Protein AF-A0A2E2WP21-F1 (afdb_monomer_lite)

Radius of gyration: 38.79 Å; chains: 1; bounding box: 106×76×78 Å

Structure (mmCIF, N/CA/C/O backbone):
data_AF-A0A2E2WP21-F1
#
_entry.id   AF-A0A2E2WP21-F1
#
loop_
_atom_site.group_PDB
_atom_site.id
_atom_site.type_symbol
_atom_site.label_atom_id
_atom_site.label_alt_id
_atom_site.label_comp_id
_atom_site.label_asym_id
_atom_site.label_entity_id
_atom_site.label_seq_id
_atom_site.pdbx_PDB_ins_code
_atom_site.Cartn_x
_atom_site.Cartn_y
_atom_site.Cartn_z
_atom_site.occupancy
_atom_site.B_iso_or_equiv
_atom_site.auth_seq_id
_atom_site.auth_comp_id
_atom_site.auth_asym_id
_atom_site.auth_atom_id
_atom_site.pdbx_PDB_model_num
ATOM 1 N N . MET A 1 1 ? -11.409 59.933 18.714 1.00 35.44 1 MET A N 1
ATOM 2 C CA . MET A 1 1 ? -10.191 60.239 17.938 1.00 35.44 1 MET A CA 1
ATOM 3 C C . MET A 1 1 ? -10.223 59.366 16.688 1.00 35.44 1 MET A C 1
ATOM 5 O O . MET A 1 1 ? -10.268 58.162 16.869 1.00 35.44 1 MET A O 1
ATOM 9 N N . LEU A 1 2 ? -10.315 59.994 15.501 1.00 34.09 2 LEU A N 1
ATOM 10 C CA . LEU A 1 2 ? -10.303 59.452 14.116 1.00 34.09 2 LEU A CA 1
ATOM 11 C C . LEU A 1 2 ? -11.251 58.265 13.808 1.00 34.09 2 LEU A C 1
ATOM 13 O O . LEU A 1 2 ? -11.059 57.166 14.299 1.00 34.09 2 LEU A O 1
ATOM 17 N N . MET A 1 3 ? -12.367 58.438 13.089 1.00 40.94 3 MET A N 1
ATOM 18 C CA . MET A 1 3 ? -12.496 58.655 11.632 1.00 40.94 3 MET A CA 1
ATOM 19 C C . MET A 1 3 ? -11.841 57.546 10.792 1.00 40.94 3 MET A C 1
ATOM 21 O O . MET A 1 3 ? -10.623 57.520 10.702 1.00 40.94 3 MET A O 1
ATOM 25 N N . LEU A 1 4 ? -12.648 56.714 10.115 1.00 34.84 4 LEU A N 1
ATOM 26 C CA . LEU A 1 4 ? -12.527 56.484 8.666 1.00 34.84 4 LEU A CA 1
ATOM 27 C C . LEU A 1 4 ? -13.712 55.676 8.111 1.00 34.84 4 LEU A C 1
ATOM 29 O O . LEU A 1 4 ? -13.867 54.479 8.322 1.00 34.84 4 LEU A O 1
ATOM 33 N N . CYS A 1 5 ? -14.542 56.412 7.379 1.00 41.22 5 CYS A N 1
ATOM 34 C CA . CYS A 1 5 ? -15.434 55.940 6.335 1.00 41.22 5 CYS A CA 1
ATOM 35 C C . CYS A 1 5 ? -14.575 55.449 5.159 1.00 41.22 5 CYS A C 1
ATOM 37 O O . CYS A 1 5 ? -13.678 56.186 4.759 1.00 41.22 5 CYS A O 1
ATOM 39 N N . LEU A 1 6 ? -14.845 54.271 4.589 1.00 37.44 6 LEU A N 1
ATOM 40 C CA . LEU A 1 6 ? -14.401 53.931 3.233 1.00 37.44 6 LEU A CA 1
ATOM 41 C C . LEU A 1 6 ? -15.388 52.964 2.568 1.00 37.44 6 LEU A C 1
ATOM 43 O O . LEU A 1 6 ? -15.557 51.808 2.942 1.00 37.44 6 LEU A O 1
ATOM 47 N N . THR A 1 7 ? -16.043 53.529 1.565 1.00 41.25 7 THR A N 1
ATOM 48 C CA . THR A 1 7 ? -16.800 52.934 0.467 1.00 41.25 7 THR A CA 1
ATOM 49 C C . THR A 1 7 ? -16.069 51.791 -0.237 1.00 41.25 7 THR A C 1
ATOM 51 O O . THR A 1 7 ? -14.895 51.930 -0.571 1.00 41.25 7 THR A O 1
ATOM 54 N N . SER A 1 8 ? -16.800 50.739 -0.617 1.00 33.22 8 SER A N 1
ATOM 55 C CA . SER A 1 8 ? -16.453 49.942 -1.798 1.00 33.22 8 SER A CA 1
ATOM 56 C C . SER A 1 8 ? -17.708 49.506 -2.550 1.00 33.22 8 SER A C 1
ATOM 58 O O . SER A 1 8 ? -18.541 48.745 -2.062 1.00 33.22 8 SER A O 1
ATOM 60 N N . MET A 1 9 ? -17.834 50.077 -3.743 1.00 33.72 9 MET A N 1
ATOM 61 C CA . MET A 1 9 ? -18.781 49.737 -4.793 1.00 33.72 9 MET A CA 1
ATOM 62 C C . MET A 1 9 ? -18.359 48.416 -5.449 1.00 33.72 9 MET A C 1
ATOM 64 O O . MET A 1 9 ? -17.168 48.212 -5.665 1.00 33.72 9 MET A O 1
ATOM 68 N N . ASN A 1 10 ? -19.310 47.584 -5.883 1.00 36.00 10 ASN A N 1
ATOM 69 C CA . ASN A 1 10 ? -19.489 47.284 -7.313 1.00 36.00 10 ASN A CA 1
ATOM 70 C C . ASN A 1 10 ? -20.424 46.092 -7.563 1.00 36.00 10 ASN A C 1
ATOM 72 O O . ASN A 1 10 ? -20.132 44.958 -7.203 1.00 36.00 10 ASN A O 1
ATOM 76 N N . GLY A 1 11 ? -21.453 46.349 -8.376 1.00 30.98 11 GLY A N 1
ATOM 77 C CA . GLY A 1 11 ? -21.549 45.601 -9.629 1.00 30.98 11 GLY A CA 1
ATOM 78 C C . GLY A 1 11 ? -22.596 44.498 -9.738 1.00 30.98 11 GLY A C 1
ATOM 79 O O . GLY A 1 11 ? -22.258 43.424 -10.220 1.00 30.98 11 GLY A O 1
ATOM 80 N N . ILE A 1 12 ? -23.872 44.765 -9.445 1.00 37.97 12 ILE A N 1
ATOM 81 C CA . ILE A 1 12 ? -24.957 43.979 -10.062 1.00 37.97 12 ILE A CA 1
ATOM 82 C C . ILE A 1 12 ? -25.406 44.722 -11.320 1.00 37.97 12 ILE A C 1
ATOM 84 O O . ILE A 1 12 ? -26.153 45.698 -11.280 1.00 37.97 12 ILE A O 1
ATOM 88 N N . LYS A 1 13 ? -24.857 44.285 -12.454 1.00 36.19 13 LYS A N 1
ATOM 89 C CA . LYS A 1 13 ? -25.195 44.758 -13.796 1.00 36.19 13 LYS A CA 1
ATOM 90 C C . LYS A 1 13 ? -26.186 43.772 -14.414 1.00 36.19 13 LYS A C 1
ATOM 92 O O . LYS A 1 13 ? -25.918 42.577 -14.426 1.00 36.19 13 LYS A O 1
ATOM 97 N N . ARG A 1 14 ? -27.215 44.338 -15.055 1.00 36.34 14 ARG A N 1
ATOM 98 C CA . ARG A 1 14 ? -28.215 43.727 -15.955 1.00 36.34 14 ARG A CA 1
ATOM 99 C C . ARG A 1 14 ? -29.414 43.078 -15.262 1.00 36.34 14 ARG A C 1
ATOM 101 O O . ARG A 1 14 ? -29.315 41.983 -14.741 1.00 36.34 14 ARG A O 1
ATOM 108 N N . ILE A 1 15 ? -30.570 43.722 -15.406 1.00 41.31 15 ILE A N 1
ATOM 109 C CA . ILE A 1 15 ? -31.647 43.297 -16.315 1.00 41.31 15 ILE A CA 1
ATOM 110 C C . ILE A 1 15 ? -32.448 44.562 -16.645 1.00 41.31 15 ILE A C 1
ATOM 112 O O . ILE A 1 15 ? -32.940 45.253 -15.759 1.00 41.31 15 ILE A O 1
ATOM 116 N N . GLY A 1 16 ? -32.492 44.910 -17.930 1.00 37.44 16 GLY A N 1
ATOM 117 C CA . GLY A 1 16 ? -33.326 45.989 -18.437 1.00 37.44 16 GLY A CA 1
ATOM 118 C C . GLY A 1 16 ? -34.722 45.454 -18.706 1.00 37.44 16 GLY A C 1
ATOM 119 O O . GLY A 1 16 ? -34.881 44.611 -19.584 1.00 37.44 16 GLY A O 1
ATOM 120 N N . ILE A 1 17 ? -35.717 45.952 -17.976 1.00 42.03 17 ILE A N 1
ATOM 121 C CA . ILE A 1 17 ? -37.132 45.847 -18.332 1.00 42.03 17 ILE A CA 1
ATOM 122 C C . ILE A 1 17 ? -37.775 47.213 -18.062 1.00 42.03 17 ILE A C 1
ATOM 124 O O . ILE A 1 17 ? -37.406 47.929 -17.136 1.00 42.03 17 ILE A O 1
ATOM 128 N N . LYS A 1 18 ? -38.642 47.588 -18.999 1.00 36.22 18 LYS A N 1
ATOM 129 C CA . LYS A 1 18 ? -39.171 48.917 -19.302 1.00 36.22 18 LYS A CA 1
ATOM 130 C C . LYS A 1 18 ? -39.866 49.625 -18.130 1.00 36.22 18 LYS A C 1
ATOM 132 O O . LYS A 1 18 ? -40.547 49.004 -17.325 1.00 36.22 18 LYS A O 1
ATOM 137 N N . ALA A 1 19 ? -39.724 50.949 -18.140 1.00 35.81 19 ALA A N 1
ATOM 138 C CA . ALA A 1 19 ? -40.389 51.927 -17.289 1.00 35.81 19 ALA A CA 1
ATOM 139 C C . ALA A 1 19 ? -41.921 51.885 -17.393 1.00 35.81 19 ALA A C 1
ATOM 141 O O . ALA A 1 19 ? -42.428 51.915 -18.513 1.00 35.81 19 ALA A O 1
ATOM 142 N N . ILE A 1 20 ? -42.616 51.923 -16.248 1.00 36.91 20 ILE A N 1
ATOM 143 C CA . ILE A 1 20 ? -43.996 52.415 -16.086 1.00 36.91 20 ILE A CA 1
ATOM 144 C C . ILE A 1 20 ? -44.118 53.084 -14.695 1.00 36.91 20 ILE A C 1
ATOM 146 O O . ILE A 1 20 ? -43.782 52.466 -13.692 1.00 36.91 20 ILE A O 1
ATOM 150 N N . GLU A 1 21 ? -44.525 54.363 -14.725 1.00 39.53 21 GLU A N 1
ATOM 151 C CA . GLU A 1 21 ? -45.199 55.244 -13.7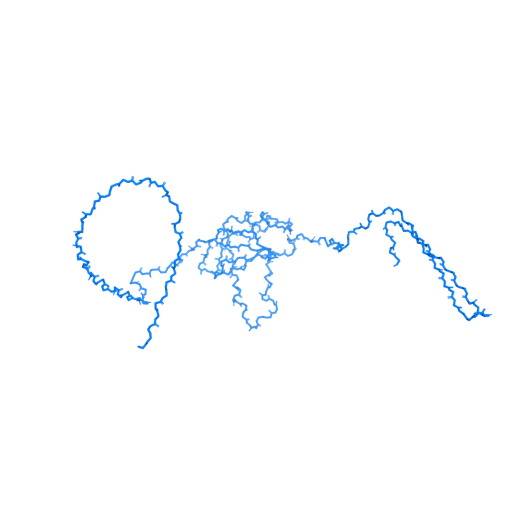35 1.00 39.53 21 GLU A CA 1
ATOM 152 C C . GLU A 1 21 ? -44.829 55.157 -12.236 1.00 39.53 21 GLU A C 1
ATOM 154 O O . GLU A 1 21 ? -45.006 54.148 -11.569 1.00 39.53 21 GLU A O 1
ATOM 159 N N . ILE A 1 22 ? -44.191 56.189 -11.665 1.00 39.91 22 ILE A N 1
ATOM 160 C CA . ILE A 1 22 ? -44.799 57.375 -11.009 1.00 39.91 22 ILE A CA 1
ATOM 161 C C . ILE A 1 22 ? -45.867 57.003 -9.968 1.00 39.91 22 ILE A C 1
ATOM 163 O O . ILE A 1 22 ? -47.039 56.830 -10.274 1.00 39.91 22 ILE A O 1
ATOM 167 N N . GLY A 1 23 ? -45.444 56.993 -8.704 1.00 34.47 23 GLY A N 1
ATOM 168 C CA . GLY A 1 23 ? -46.305 56.879 -7.532 1.00 34.47 23 GLY A CA 1
ATOM 169 C C . GLY A 1 23 ? -45.543 57.327 -6.292 1.00 34.47 23 GLY A C 1
ATOM 170 O O . GLY A 1 23 ? -45.045 56.514 -5.521 1.00 34.47 23 GLY A O 1
ATOM 171 N N . LEU A 1 24 ? -45.382 58.642 -6.156 1.00 36.72 24 LEU A N 1
ATOM 172 C CA . LEU A 1 24 ? -44.869 59.297 -4.960 1.00 36.72 24 LEU A CA 1
ATOM 173 C C . LEU A 1 24 ? -45.925 59.146 -3.854 1.00 36.72 24 LEU A C 1
ATOM 175 O O . LEU A 1 24 ? -47.028 59.646 -4.034 1.00 36.72 24 LEU A O 1
ATOM 179 N N . LEU A 1 25 ? -45.603 58.494 -2.735 1.00 36.28 25 LEU A N 1
ATOM 180 C CA . LEU A 1 25 ? -46.151 58.819 -1.412 1.00 36.28 25 LEU A CA 1
ATOM 181 C C . LEU A 1 25 ? -45.333 58.115 -0.326 1.00 36.28 25 LEU A C 1
ATOM 183 O O . LEU A 1 25 ? -45.377 56.909 -0.110 1.00 36.28 25 LEU A O 1
ATOM 187 N N . SER A 1 26 ? -44.546 58.952 0.331 1.00 38.19 26 SER A N 1
ATOM 188 C CA . SER A 1 26 ? -43.864 58.749 1.594 1.00 38.19 26 SER A CA 1
ATOM 189 C C . SER A 1 26 ? -44.821 58.312 2.705 1.00 38.19 26 SER A C 1
ATOM 191 O O . SER A 1 26 ? -45.740 59.053 3.052 1.00 38.19 26 SER A O 1
ATOM 193 N N . SER A 1 27 ? -44.530 57.186 3.352 1.00 40.56 27 SER A N 1
ATOM 194 C CA . SER A 1 27 ? -45.025 56.889 4.697 1.00 40.56 27 SER A CA 1
ATOM 195 C C . SER A 1 27 ? -43.864 56.428 5.573 1.00 40.56 27 SER A C 1
ATOM 197 O O . SER A 1 27 ? -43.256 55.386 5.327 1.00 40.56 27 SER A O 1
ATOM 199 N N . LEU A 1 28 ? -43.549 57.255 6.575 1.00 45.00 28 LEU A N 1
ATOM 200 C CA . LEU A 1 28 ? -42.643 56.972 7.684 1.00 45.00 28 LEU A CA 1
ATOM 201 C C . LEU A 1 28 ? -42.995 55.615 8.305 1.00 45.00 28 LEU A C 1
ATOM 203 O O . LEU A 1 28 ? -44.060 55.474 8.901 1.00 45.00 28 LEU A O 1
ATOM 207 N N . SER A 1 29 ? -42.082 54.650 8.230 1.00 41.03 29 SER A N 1
ATOM 208 C CA . SER A 1 29 ? -42.127 53.473 9.093 1.00 41.03 29 SER A CA 1
ATOM 209 C C . SER A 1 29 ? -41.047 53.648 10.150 1.00 41.03 29 SER A C 1
ATOM 211 O O . SER A 1 29 ? -39.854 53.590 9.852 1.00 41.03 29 SER A O 1
ATOM 213 N N . ALA A 1 30 ? -41.469 53.933 11.380 1.00 45.03 30 ALA A N 1
ATOM 214 C CA . ALA A 1 30 ? -40.596 53.932 12.540 1.00 45.03 30 ALA A CA 1
ATOM 215 C C . ALA A 1 30 ? -39.984 52.531 12.680 1.00 45.03 30 ALA A C 1
ATOM 217 O O . ALA A 1 30 ? -40.680 51.564 12.989 1.00 45.03 30 ALA A O 1
ATOM 218 N N . ALA A 1 31 ? -38.685 52.411 12.411 1.00 50.56 31 ALA A N 1
ATOM 219 C CA . ALA A 1 31 ? -37.934 51.211 12.725 1.00 50.56 31 ALA A CA 1
ATOM 220 C C . ALA A 1 31 ? -37.841 51.111 14.252 1.00 50.56 31 ALA A C 1
ATOM 222 O O . ALA A 1 31 ? -37.044 51.794 14.894 1.00 50.56 31 ALA A O 1
ATOM 223 N N . VAL A 1 32 ? -38.697 50.278 14.842 1.00 49.69 32 VAL A N 1
ATOM 224 C CA . VAL A 1 32 ? -38.497 49.771 16.197 1.00 49.69 32 VAL A CA 1
ATOM 225 C C . VAL A 1 32 ? -37.195 48.976 16.161 1.00 49.69 32 VAL A C 1
ATOM 227 O O . VAL A 1 32 ? -37.152 47.857 15.654 1.00 49.69 32 VAL A O 1
ATOM 230 N N . CYS A 1 33 ? -36.112 49.562 16.669 1.00 41.62 33 CYS A N 1
ATOM 231 C CA . CYS A 1 33 ? -34.897 48.827 16.991 1.00 41.62 33 CYS A CA 1
ATOM 232 C C . CYS A 1 33 ? -35.208 47.903 18.173 1.00 41.62 33 CYS A C 1
ATOM 234 O O . CYS A 1 33 ? -34.969 48.251 19.332 1.00 41.62 33 CYS A O 1
ATOM 236 N N . ALA A 1 34 ? -35.774 46.731 17.882 1.00 49.59 34 ALA A N 1
ATOM 237 C CA . ALA A 1 34 ? -35.785 45.622 18.816 1.00 49.59 34 ALA A CA 1
ATOM 238 C C . ALA A 1 34 ? -34.321 45.284 19.123 1.00 49.59 34 ALA A C 1
ATOM 240 O O . ALA A 1 34 ? -33.607 44.717 18.295 1.00 49.59 34 ALA A O 1
ATOM 241 N N . HIS A 1 35 ? -33.857 45.701 20.299 1.00 42.19 35 HIS A N 1
ATOM 242 C CA . HIS A 1 35 ? -32.578 45.272 20.839 1.00 42.19 35 HIS A CA 1
ATOM 243 C C . HIS A 1 35 ? -32.709 43.779 21.120 1.00 42.19 35 HIS A C 1
ATOM 245 O O . HIS A 1 35 ? -33.237 43.371 22.150 1.00 42.19 35 HIS A O 1
ATOM 251 N N . THR A 1 36 ? -32.279 42.963 20.161 1.00 53.94 36 THR A N 1
ATOM 252 C CA . THR A 1 36 ? -32.038 41.547 20.410 1.00 53.94 36 THR A CA 1
ATOM 253 C C . THR A 1 36 ? -30.836 41.497 21.335 1.00 53.94 36 THR A C 1
ATOM 255 O O . THR A 1 36 ? -29.701 41.707 20.908 1.00 53.94 36 THR A O 1
ATOM 258 N N . THR A 1 37 ? -31.098 41.311 22.625 1.00 64.88 37 THR A N 1
ATOM 259 C CA . THR A 1 37 ? -30.081 40.987 23.618 1.00 64.88 37 THR A CA 1
ATOM 260 C C . THR A 1 37 ? -29.300 39.791 23.074 1.00 64.88 37 THR A C 1
ATOM 262 O O . THR A 1 37 ? -29.931 38.785 22.735 1.00 64.88 37 THR A O 1
ATOM 265 N N . PRO A 1 38 ? -27.967 39.867 22.924 1.00 60.09 38 PRO A N 1
ATOM 266 C CA . PRO A 1 38 ? -27.200 38.712 22.494 1.00 60.09 38 PRO A CA 1
ATOM 267 C C . PRO A 1 38 ? -27.419 37.614 23.533 1.00 60.09 38 PRO A C 1
ATOM 269 O O . PRO A 1 38 ? -27.044 37.767 24.695 1.00 60.09 38 PRO A O 1
ATOM 272 N N . ALA A 1 39 ? -28.088 36.535 23.127 1.00 63.97 39 ALA A N 1
ATOM 273 C CA . ALA A 1 39 ? -28.192 35.337 23.936 1.00 63.97 39 ALA A CA 1
ATOM 274 C C . ALA A 1 39 ? -26.764 34.831 24.145 1.00 63.97 39 ALA A C 1
ATOM 276 O O . ALA A 1 39 ? -26.112 34.347 23.219 1.00 63.97 39 ALA A O 1
ATOM 277 N N . PHE A 1 40 ? -26.247 35.043 25.349 1.00 61.25 40 PHE A N 1
ATOM 278 C CA . PHE A 1 40 ? -24.938 34.561 25.739 1.00 61.25 40 PHE A CA 1
ATOM 279 C C . PHE A 1 40 ? -25.049 33.039 25.838 1.00 61.25 40 PHE A C 1
ATOM 281 O O . PHE A 1 40 ? -25.686 32.515 26.749 1.00 61.25 40 PHE A O 1
ATOM 288 N N . VAL A 1 41 ? -24.501 32.329 24.853 1.00 68.06 41 VAL A N 1
ATOM 289 C CA . VAL A 1 41 ? -24.396 30.871 24.901 1.00 68.06 41 VAL A CA 1
ATOM 290 C C . VAL A 1 41 ? -23.277 30.547 25.878 1.00 68.06 41 VAL A C 1
ATOM 292 O O . VAL A 1 41 ? -22.095 30.679 25.565 1.00 68.06 41 VAL A O 1
ATOM 295 N N . THR A 1 42 ? -23.646 30.158 27.092 1.00 66.88 42 THR A N 1
ATOM 296 C CA . THR A 1 42 ? -22.720 29.558 28.047 1.00 66.88 42 THR A CA 1
ATOM 297 C C . THR A 1 42 ? -22.349 28.172 27.536 1.00 66.88 42 THR A C 1
ATOM 299 O O . THR A 1 42 ? -23.144 27.236 27.583 1.00 66.88 42 THR A O 1
ATOM 302 N N . VAL A 1 43 ? -21.132 28.045 27.009 1.00 68.50 43 VAL A N 1
ATOM 303 C CA . VAL A 1 43 ? -20.545 26.752 26.648 1.00 68.50 43 VAL A CA 1
ATOM 304 C C . VAL A 1 43 ? -20.192 26.031 27.949 1.00 68.50 43 VAL A C 1
ATOM 306 O O . VAL A 1 43 ? -19.177 26.327 28.583 1.00 68.50 43 VAL A O 1
ATOM 309 N N . SER A 1 44 ? -21.069 25.124 28.381 1.00 70.69 44 SER A N 1
ATOM 310 C CA . SER A 1 44 ? -20.749 24.186 29.457 1.00 70.69 44 SER A CA 1
ATOM 311 C C . SER A 1 44 ? -19.720 23.177 28.952 1.00 70.69 44 SER A C 1
ATOM 313 O O . SER A 1 44 ? -19.849 22.662 27.843 1.00 70.69 44 SER A O 1
ATOM 315 N N . HIS A 1 45 ? -18.696 22.918 29.761 1.00 69.06 45 HIS A N 1
ATOM 316 C CA . HIS A 1 45 ? -17.662 21.917 29.477 1.00 69.06 45 HIS A CA 1
ATOM 317 C C . HIS A 1 45 ? -17.986 20.549 30.095 1.00 69.06 45 HIS A C 1
ATOM 319 O O . HIS A 1 45 ? -17.223 19.602 29.918 1.00 69.06 45 HIS A O 1
ATOM 325 N N . GLU A 1 46 ? -19.099 20.433 30.822 1.00 75.00 46 GLU A N 1
ATOM 326 C CA . GLU A 1 46 ? -19.542 19.171 31.408 1.00 75.00 46 GLU A CA 1
ATOM 327 C C . GLU A 1 46 ? -20.422 18.406 30.419 1.00 75.00 46 GLU A C 1
ATOM 329 O O . GLU A 1 46 ? -21.336 18.959 29.800 1.00 75.00 46 GLU A O 1
ATOM 334 N N . ALA A 1 47 ? -20.122 17.116 30.259 1.00 76.19 47 ALA A N 1
ATOM 335 C CA . ALA A 1 47 ? -20.963 16.214 29.492 1.00 76.19 47 ALA A CA 1
ATOM 336 C C . ALA A 1 47 ? -22.350 16.120 30.167 1.00 76.19 47 ALA A C 1
ATOM 338 O O . ALA A 1 47 ? -22.405 16.023 31.392 1.00 76.19 47 ALA A O 1
ATOM 339 N N . PRO A 1 48 ? -23.462 16.141 29.408 1.00 79.56 48 PRO A N 1
ATOM 340 C CA . PRO A 1 48 ? -24.799 16.009 29.980 1.00 79.56 48 PRO A CA 1
ATOM 341 C C . PRO A 1 48 ? -24.928 14.727 30.810 1.00 79.56 48 PRO A C 1
ATOM 343 O O . PRO A 1 48 ? -24.361 13.703 30.430 1.00 79.56 48 PRO A O 1
ATOM 346 N N . ASP A 1 49 ? -25.765 14.749 31.851 1.00 76.94 49 ASP A N 1
ATOM 347 C CA . ASP A 1 49 ? -25.974 13.642 32.808 1.00 76.94 49 ASP A CA 1
ATOM 348 C C . ASP A 1 49 ? -26.351 12.282 32.176 1.00 76.94 49 ASP A C 1
ATOM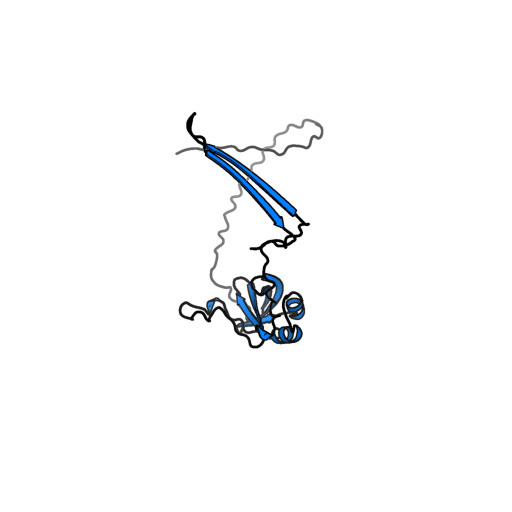 350 O O . ASP A 1 49 ? -26.326 11.254 32.845 1.00 76.94 49 ASP A O 1
ATOM 354 N N . ASN A 1 50 ? -26.669 12.249 30.876 1.00 77.62 50 ASN A N 1
ATOM 355 C CA . ASN A 1 50 ? -27.016 11.046 30.115 1.00 77.62 50 ASN A CA 1
ATOM 356 C C . ASN A 1 50 ? -26.125 10.805 28.879 1.00 77.62 50 ASN A C 1
ATOM 358 O O . ASN A 1 50 ? -26.504 10.042 27.988 1.00 77.62 50 ASN A O 1
ATOM 362 N N . PHE A 1 51 ? -24.963 11.453 28.777 1.00 78.19 51 PHE A N 1
ATOM 363 C CA . PHE A 1 51 ? -24.039 11.225 27.668 1.00 78.19 51 PHE A CA 1
ATOM 364 C C . PHE A 1 51 ? -23.304 9.891 27.848 1.00 78.19 51 PHE A C 1
ATOM 366 O O . PHE A 1 51 ? -22.379 9.764 28.649 1.00 78.19 51 PHE A O 1
ATOM 373 N N . GLN A 1 52 ? -23.723 8.880 27.092 1.00 73.06 52 GLN A N 1
ATOM 374 C CA . GLN A 1 52 ? -23.032 7.597 27.015 1.00 73.06 52 GLN A CA 1
ATOM 375 C C . GLN A 1 52 ? -21.998 7.665 25.896 1.00 73.06 52 GLN A C 1
ATOM 377 O O . GLN A 1 52 ? -22.340 7.883 24.734 1.00 73.06 52 GLN A O 1
ATOM 382 N N . LEU A 1 53 ? -20.728 7.471 26.246 1.00 68.06 53 LEU A N 1
ATOM 383 C CA . LEU A 1 53 ? -19.678 7.290 25.251 1.00 68.06 53 LEU A CA 1
ATOM 384 C C . LEU A 1 53 ? -19.980 6.021 24.439 1.00 68.06 53 LEU A C 1
ATOM 386 O O . LEU A 1 53 ? -20.273 4.984 25.046 1.00 68.06 53 LEU A O 1
ATOM 390 N N . PRO A 1 54 ? -19.899 6.067 23.097 1.00 65.06 54 PRO A N 1
ATOM 391 C CA . PRO A 1 54 ? -19.997 4.869 22.278 1.00 65.06 54 PRO A CA 1
ATOM 392 C C . PRO A 1 54 ? -18.885 3.898 22.692 1.00 65.06 54 PRO A C 1
ATOM 394 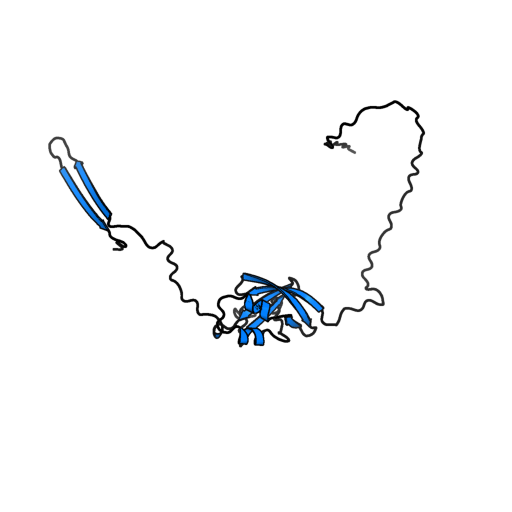O O . PRO A 1 54 ? -17.708 4.143 22.450 1.00 65.06 54 PRO A O 1
ATOM 397 N N . SER A 1 55 ? -19.248 2.817 23.379 1.00 66.62 55 SER A N 1
ATOM 398 C CA . SER A 1 55 ? -18.316 1.763 23.811 1.00 66.62 55 SER A CA 1
ATOM 399 C C . SER A 1 55 ? -18.334 0.547 22.879 1.00 66.62 55 SER A C 1
ATOM 401 O O . SER A 1 55 ? -17.652 -0.449 23.130 1.00 66.62 55 SER A O 1
ATOM 403 N N . GLY A 1 56 ? -19.139 0.616 21.816 1.00 78.75 56 GLY A N 1
ATOM 404 C CA . GLY A 1 56 ? -19.305 -0.437 20.827 1.00 78.75 56 GLY A CA 1
ATOM 405 C C . GLY A 1 56 ? -18.349 -0.308 19.639 1.00 78.75 56 GLY A C 1
ATOM 406 O O . GLY A 1 56 ? -17.679 0.712 19.488 1.00 78.75 56 GLY A O 1
ATOM 407 N N . PRO A 1 57 ? -18.296 -1.340 18.781 1.00 86.56 57 PRO A N 1
ATOM 408 C CA . PRO A 1 57 ? -17.586 -1.263 17.515 1.00 86.56 57 PRO A CA 1
ATOM 409 C C . PRO A 1 57 ? -18.125 -0.110 16.664 1.00 86.56 57 PRO A C 1
ATOM 411 O O . PRO A 1 57 ? -19.339 0.051 16.532 1.00 86.56 57 PRO A O 1
ATOM 414 N N . GLU A 1 58 ? -17.221 0.668 16.079 1.00 89.31 58 GLU A N 1
ATOM 415 C CA . GLU A 1 58 ? -17.561 1.811 15.234 1.00 89.31 58 GLU A CA 1
ATOM 416 C C . GLU A 1 58 ? -17.233 1.491 13.776 1.00 89.31 58 GLU A C 1
ATOM 418 O O . GLU A 1 58 ? -16.137 1.020 13.469 1.00 89.31 58 GLU A O 1
ATOM 423 N N . GLU A 1 59 ? -18.173 1.741 12.866 1.00 92.62 59 GLU A N 1
ATOM 424 C CA . GLU A 1 59 ? -17.920 1.625 11.432 1.00 92.62 59 GLU A CA 1
ATOM 425 C C . GLU A 1 59 ? -17.485 2.968 10.853 1.00 92.62 59 GLU A C 1
ATOM 427 O O . GLU A 1 59 ? -18.148 3.986 11.034 1.00 92.62 59 GLU A O 1
ATOM 432 N N . THR A 1 60 ? -16.374 2.965 10.121 1.00 93.88 60 THR A N 1
ATOM 433 C CA . THR A 1 60 ? -15.853 4.165 9.467 1.00 93.88 60 THR A CA 1
ATOM 434 C C . THR A 1 60 ? -15.161 3.828 8.152 1.00 93.88 60 THR A C 1
ATOM 436 O O . THR A 1 60 ? -14.857 2.670 7.862 1.00 93.88 60 THR A O 1
ATOM 439 N N . HIS A 1 61 ? -14.916 4.841 7.328 1.00 95.44 61 HIS A N 1
ATOM 440 C CA . HIS A 1 61 ? -14.115 4.705 6.118 1.00 95.44 61 HIS A CA 1
ATOM 441 C C . HIS A 1 61 ? -12.653 5.014 6.426 1.00 95.44 61 HIS A C 1
ATOM 443 O O . HIS A 1 61 ? -12.344 6.055 6.998 1.00 95.44 61 HIS A O 1
ATOM 449 N N . ALA A 1 62 ? -11.759 4.124 6.001 1.00 95.06 62 ALA A N 1
ATOM 450 C CA . ALA A 1 62 ? -10.321 4.331 6.096 1.00 95.06 62 ALA A CA 1
ATOM 451 C C . ALA A 1 62 ? -9.669 4.327 4.712 1.00 95.06 62 ALA A C 1
ATOM 453 O O . ALA A 1 62 ? -10.042 3.537 3.836 1.00 95.06 62 ALA A O 1
ATOM 454 N N . ASP A 1 63 ? -8.666 5.185 4.541 1.00 96.06 63 ASP A N 1
ATOM 455 C CA . ASP A 1 63 ? -7.842 5.257 3.340 1.00 96.06 63 ASP A CA 1
ATOM 456 C C . ASP A 1 63 ? -6.723 4.225 3.416 1.00 96.06 63 ASP A C 1
ATOM 458 O O . ASP A 1 63 ? -5.864 4.273 4.301 1.00 96.06 63 ASP A O 1
ATOM 462 N N . PHE A 1 64 ? -6.707 3.292 2.468 1.00 95.25 64 PHE A N 1
ATOM 463 C CA . PHE A 1 64 ? -5.722 2.223 2.446 1.00 95.25 64 PHE A CA 1
ATOM 464 C C . PHE A 1 64 ? -4.556 2.529 1.517 1.00 95.25 64 PHE A C 1
ATOM 466 O O . PHE A 1 64 ? -4.739 2.875 0.349 1.00 95.25 64 PHE A O 1
ATOM 473 N N . TYR A 1 65 ? -3.351 2.296 2.027 1.00 93.88 65 TYR A N 1
ATOM 474 C CA . TYR A 1 65 ? -2.094 2.477 1.317 1.00 93.88 65 TYR A CA 1
ATOM 475 C C . TYR A 1 65 ? -1.308 1.170 1.266 1.00 93.88 65 TYR A C 1
ATOM 477 O O . TYR A 1 65 ? -1.252 0.428 2.245 1.00 93.88 65 TYR A O 1
ATOM 485 N N . PHE A 1 66 ? -0.647 0.906 0.144 1.00 92.12 66 PHE A N 1
ATOM 486 C CA . PHE A 1 66 ? 0.235 -0.245 -0.035 1.00 92.12 66 PHE A CA 1
ATOM 487 C C . PHE A 1 66 ? 1.497 0.183 -0.774 1.00 92.12 66 PHE A C 1
ATOM 489 O O . PHE A 1 66 ? 1.421 0.849 -1.800 1.00 92.12 66 PHE A O 1
ATOM 496 N N . LEU A 1 67 ? 2.665 -0.166 -0.224 1.00 87.44 67 LEU A N 1
ATOM 497 C CA . LEU A 1 67 ? 3.974 0.290 -0.723 1.00 87.44 67 LEU A CA 1
ATOM 498 C C . LEU A 1 67 ? 4.072 1.824 -0.883 1.00 87.44 67 LEU A C 1
ATOM 500 O O . LEU A 1 67 ? 4.796 2.321 -1.739 1.00 87.44 67 LEU A O 1
ATOM 504 N N . GLY A 1 68 ? 3.341 2.574 -0.050 1.00 86.88 68 GLY A N 1
ATOM 505 C CA . GLY A 1 68 ? 3.282 4.039 -0.091 1.00 86.88 68 GLY A CA 1
ATOM 506 C C . GLY A 1 68 ? 2.299 4.619 -1.115 1.00 86.88 68 GLY A C 1
ATOM 507 O O . GLY A 1 68 ? 2.069 5.825 -1.104 1.00 86.88 68 GLY A O 1
ATOM 508 N N . GLU A 1 69 ? 1.676 3.791 -1.954 1.00 90.06 69 GLU A N 1
ATOM 509 C CA . GLU A 1 69 ? 0.663 4.228 -2.916 1.00 90.06 69 GLU A CA 1
ATOM 510 C C . GLU A 1 69 ? -0.741 4.105 -2.323 1.00 90.06 69 GLU A C 1
ATOM 512 O O . GLU A 1 69 ? -1.066 3.119 -1.658 1.00 90.06 69 GLU A O 1
ATOM 517 N N . PHE A 1 70 ? -1.587 5.104 -2.579 1.00 93.88 70 PHE A N 1
ATOM 518 C CA . PHE A 1 70 ? -3.009 5.022 -2.256 1.00 93.88 70 PHE A CA 1
ATOM 519 C C . PHE A 1 70 ? -3.668 3.930 -3.104 1.00 93.88 70 PHE A C 1
ATOM 521 O O . PHE A 1 70 ? -3.541 3.928 -4.329 1.00 93.88 70 PHE A O 1
ATOM 528 N N . LEU A 1 71 ? -4.386 3.016 -2.454 1.00 93.69 71 LEU A N 1
ATOM 529 C CA . LEU A 1 71 ? -5.153 1.973 -3.126 1.00 93.69 71 LEU A CA 1
ATOM 530 C C . LEU A 1 71 ? -6.607 2.394 -3.324 1.00 93.69 71 LEU A C 1
ATOM 532 O O . LEU A 1 71 ? -7.082 2.456 -4.455 1.00 93.69 71 LEU A O 1
ATOM 536 N N . GLN A 1 72 ? -7.325 2.593 -2.217 1.00 94.56 72 GLN A N 1
ATOM 537 C CA . GLN A 1 72 ? -8.737 2.974 -2.174 1.00 94.56 72 GLN A CA 1
ATOM 538 C C . GLN A 1 72 ? -9.167 3.275 -0.734 1.00 94.56 72 GLN A C 1
ATOM 540 O O . GLN A 1 72 ? -8.540 2.800 0.216 1.00 94.56 72 GLN A O 1
ATOM 545 N N . ALA A 1 73 ? -10.289 3.972 -0.582 1.00 94.94 73 ALA A N 1
ATOM 546 C CA . ALA A 1 73 ? -11.015 4.028 0.680 1.00 94.94 73 ALA A CA 1
ATOM 547 C C . ALA A 1 73 ? -11.895 2.779 0.827 1.00 94.94 73 ALA A C 1
ATOM 549 O O . ALA A 1 73 ? -12.551 2.364 -0.133 1.00 94.94 73 ALA A O 1
ATOM 550 N N . ASN A 1 74 ? -11.932 2.177 2.014 1.00 95.31 74 ASN A N 1
ATOM 551 C CA . ASN A 1 74 ? -12.793 1.029 2.288 1.00 95.31 74 ASN A CA 1
ATOM 552 C C . ASN A 1 74 ? -13.407 1.125 3.687 1.00 95.31 74 ASN A C 1
ATOM 554 O O . ASN A 1 74 ? -12.839 1.754 4.579 1.00 95.31 74 ASN A O 1
ATOM 558 N N . LEU A 1 75 ? -14.574 0.508 3.860 1.00 95.44 75 LEU A N 1
ATOM 559 C CA . LEU A 1 75 ? -15.264 0.490 5.144 1.00 95.44 75 LEU A CA 1
ATOM 560 C C . LEU A 1 75 ? -14.534 -0.468 6.101 1.00 95.44 75 LEU A C 1
ATOM 562 O O . LEU A 1 75 ? -14.097 -1.556 5.706 1.00 95.44 75 LEU A O 1
ATOM 566 N N . ILE A 1 76 ? -14.383 -0.053 7.352 1.00 95.38 76 ILE A N 1
ATOM 567 C CA . ILE A 1 76 ? -13.768 -0.830 8.426 1.00 95.38 76 ILE A CA 1
ATOM 568 C C . ILE A 1 76 ? -14.624 -0.756 9.683 1.00 95.38 76 ILE A C 1
ATOM 570 O O . ILE A 1 76 ? -15.329 0.223 9.904 1.00 95.38 76 ILE A O 1
ATOM 574 N N . THR A 1 77 ? -14.493 -1.767 10.532 1.00 94.75 77 THR A N 1
ATOM 575 C CA . THR A 1 77 ? -15.001 -1.742 11.903 1.00 94.75 77 THR A CA 1
ATOM 576 C C . THR A 1 77 ? -13.823 -1.577 12.857 1.00 94.75 77 THR A C 1
ATOM 578 O O . THR A 1 77 ? -12.927 -2.425 12.869 1.00 94.75 77 THR A O 1
ATOM 581 N N . ILE A 1 78 ? -13.815 -0.504 13.646 1.00 91.69 78 ILE A N 1
ATOM 582 C CA . ILE A 1 78 ? -12.868 -0.272 14.740 1.00 91.69 78 ILE A CA 1
ATOM 583 C C . ILE A 1 78 ? -13.427 -0.955 15.986 1.00 91.69 78 ILE A C 1
ATOM 585 O O . ILE A 1 78 ? -14.534 -0.654 16.427 1.00 91.69 78 ILE A O 1
ATOM 589 N N . ASN A 1 79 ? -12.667 -1.889 16.549 1.00 89.94 79 ASN A N 1
ATOM 590 C CA . ASN A 1 79 ? -13.049 -2.623 17.749 1.00 89.94 79 ASN A CA 1
ATOM 591 C C . ASN A 1 79 ? -12.357 -2.036 18.993 1.00 89.94 79 ASN A C 1
ATOM 593 O O . ASN A 1 79 ? -11.225 -1.554 18.903 1.00 89.94 79 ASN A O 1
ATOM 597 N N . PRO A 1 80 ? -12.972 -2.158 20.183 1.00 82.12 80 PRO A N 1
ATOM 598 C CA . PRO A 1 80 ? -12.447 -1.588 21.430 1.00 82.12 80 PRO A CA 1
ATOM 599 C C . PRO A 1 80 ? -11.124 -2.209 21.919 1.00 82.12 80 PRO A C 1
ATOM 601 O O . PRO A 1 80 ? -10.487 -1.674 22.819 1.00 82.12 80 PRO A O 1
ATOM 604 N N . ASN A 1 81 ? -10.680 -3.326 21.335 1.00 83.44 81 ASN A N 1
ATOM 605 C CA . ASN A 1 81 ? -9.438 -4.028 21.677 1.00 83.44 81 ASN A CA 1
ATOM 606 C C . ASN A 1 81 ? -8.232 -3.609 20.811 1.00 83.44 81 ASN A C 1
ATOM 608 O O . ASN A 1 81 ? -7.301 -4.400 20.663 1.00 83.44 81 ASN A O 1
ATOM 612 N N . ASN A 1 82 ? -8.254 -2.408 20.221 1.00 82.50 82 ASN A N 1
ATOM 613 C CA . ASN A 1 82 ? -7.219 -1.943 19.290 1.00 82.50 82 ASN A CA 1
ATOM 614 C C . ASN A 1 82 ? -7.026 -2.939 18.125 1.00 82.50 82 ASN A C 1
ATOM 616 O O . ASN A 1 82 ? -5.921 -3.378 17.790 1.00 82.50 82 ASN A O 1
ATOM 620 N N . THR A 1 83 ? -8.153 -3.365 17.550 1.00 88.38 83 THR A N 1
ATOM 621 C CA . THR A 1 83 ? -8.177 -4.154 16.320 1.00 88.38 83 THR A CA 1
ATOM 622 C C . THR A 1 83 ? -9.153 -3.551 15.328 1.00 88.38 83 THR A C 1
ATOM 624 O O . THR A 1 83 ? -10.160 -2.952 15.703 1.00 88.38 83 THR A O 1
ATOM 627 N N . ILE A 1 84 ? -8.889 -3.760 14.044 1.00 92.69 84 ILE A N 1
ATOM 628 C CA . ILE A 1 84 ? -9.808 -3.401 12.967 1.00 92.69 84 ILE A CA 1
ATOM 629 C C . ILE A 1 84 ? -10.264 -4.644 12.227 1.00 92.69 84 ILE A C 1
ATOM 631 O O . ILE A 1 84 ? -9.552 -5.642 12.144 1.00 92.69 84 ILE A O 1
ATOM 635 N N . SER A 1 85 ? -11.459 -4.586 11.662 1.00 94.38 85 SER A N 1
ATOM 636 C CA . SER A 1 85 ? -11.948 -5.575 10.707 1.00 94.38 85 SER A CA 1
ATOM 637 C C . SER A 1 85 ? -12.218 -4.881 9.384 1.00 94.38 85 SER A C 1
ATOM 639 O O . SER A 1 85 ? -12.964 -3.907 9.330 1.00 94.38 85 SER A O 1
ATOM 641 N N . ILE A 1 86 ? -11.576 -5.354 8.316 1.00 95.00 86 ILE A N 1
ATOM 642 C CA . ILE A 1 86 ? -11.759 -4.792 6.977 1.00 95.00 86 ILE A CA 1
ATOM 643 C C . ILE A 1 86 ? -13.023 -5.391 6.378 1.00 95.00 86 ILE A C 1
ATOM 645 O O . ILE A 1 86 ? -13.137 -6.612 6.251 1.00 95.00 86 ILE A O 1
ATOM 649 N N . ILE A 1 87 ? -13.948 -4.539 5.954 1.00 93.12 87 ILE A N 1
ATOM 650 C CA . ILE A 1 87 ? -15.154 -4.987 5.269 1.00 93.12 87 ILE A CA 1
ATOM 651 C C . ILE A 1 87 ? -14.784 -5.239 3.803 1.00 93.12 87 ILE A C 1
ATOM 653 O O . ILE A 1 87 ? -14.231 -4.379 3.123 1.00 93.12 87 ILE A O 1
ATOM 657 N N . ASN A 1 88 ? -15.050 -6.446 3.298 1.00 92.75 88 ASN A N 1
ATOM 658 C CA . ASN A 1 88 ? -14.694 -6.890 1.940 1.00 92.75 88 ASN A CA 1
ATOM 659 C C . ASN A 1 88 ? -13.186 -6.793 1.587 1.00 92.75 88 ASN A C 1
ATOM 661 O O . ASN A 1 88 ? -12.815 -6.102 0.629 1.00 92.75 88 ASN A O 1
ATOM 665 N N . PRO A 1 89 ? -12.292 -7.527 2.279 1.00 93.69 89 PRO A N 1
ATOM 666 C CA . PRO A 1 89 ? -10.848 -7.506 2.003 1.00 93.69 89 PRO A CA 1
ATOM 667 C C . PRO A 1 89 ? -10.485 -7.955 0.575 1.00 93.69 89 PRO A C 1
ATOM 669 O O . PRO A 1 89 ? -9.421 -7.617 0.063 1.00 93.69 89 PRO A O 1
ATOM 672 N N . GLN A 1 90 ? -11.376 -8.667 -0.117 1.00 93.62 90 GLN A N 1
ATOM 673 C CA . GLN A 1 90 ? -11.193 -9.113 -1.500 1.00 93.62 90 GLN A CA 1
ATOM 674 C C . GLN A 1 90 ? -11.033 -7.931 -2.464 1.00 93.62 90 GLN A C 1
ATOM 676 O O . GLN A 1 90 ? -10.177 -7.971 -3.346 1.00 93.62 90 GLN A O 1
ATOM 681 N N . LYS A 1 91 ? -11.832 -6.866 -2.290 1.00 92.69 91 LYS A N 1
ATOM 682 C CA . LYS A 1 91 ? -11.755 -5.659 -3.134 1.00 92.69 91 LYS A CA 1
ATOM 683 C C . LYS A 1 91 ? -10.427 -4.938 -2.947 1.00 92.69 91 LYS A C 1
ATOM 685 O O . LYS A 1 91 ? -9.833 -4.459 -3.908 1.00 92.69 91 LYS A O 1
ATOM 690 N N . LEU A 1 92 ? -9.944 -4.915 -1.710 1.00 92.81 92 LEU A N 1
ATOM 691 C CA . LEU A 1 92 ? -8.659 -4.339 -1.348 1.00 92.81 92 LEU A CA 1
ATOM 692 C C . LEU A 1 92 ? -7.500 -5.084 -2.018 1.00 92.81 92 LEU A C 1
ATOM 694 O O . LEU A 1 92 ? -6.675 -4.478 -2.700 1.00 92.81 92 LEU A O 1
ATOM 698 N N . VAL A 1 93 ? -7.488 -6.412 -1.884 1.00 93.81 93 VAL A N 1
ATOM 699 C CA . VAL A 1 93 ? -6.450 -7.266 -2.469 1.00 93.81 93 VAL A CA 1
ATOM 700 C C . VAL A 1 93 ? -6.519 -7.293 -3.994 1.00 93.81 93 VAL A C 1
ATOM 702 O O . VAL A 1 93 ? -5.488 -7.459 -4.642 1.00 93.81 93 VAL A O 1
ATOM 705 N N . ALA A 1 94 ? -7.693 -7.094 -4.600 1.00 92.62 94 ALA A N 1
ATOM 706 C CA . ALA A 1 94 ? -7.832 -6.964 -6.050 1.00 92.62 94 ALA A CA 1
ATOM 707 C C . ALA A 1 94 ? -7.065 -5.746 -6.603 1.00 92.62 94 ALA A C 1
ATOM 709 O O . ALA A 1 94 ? -6.396 -5.868 -7.631 1.00 92.62 94 ALA A O 1
ATOM 710 N N . SER A 1 95 ? -7.078 -4.617 -5.890 1.00 91.31 95 SER A N 1
ATOM 711 C CA . SER A 1 95 ? -6.393 -3.383 -6.308 1.00 91.31 95 SER A CA 1
ATOM 712 C C . SER A 1 95 ? -4.875 -3.414 -6.112 1.00 91.31 95 SER A C 1
ATOM 714 O O . SER A 1 95 ? -4.156 -2.619 -6.713 1.00 91.31 95 SER A O 1
ATOM 716 N N . MET A 1 96 ? -4.360 -4.339 -5.302 1.00 91.81 96 MET A N 1
ATOM 717 C CA . MET A 1 96 ? -2.923 -4.473 -5.080 1.00 91.81 96 MET A CA 1
ATOM 718 C C . MET A 1 96 ? -2.193 -5.012 -6.322 1.00 91.81 96 MET A C 1
ATOM 720 O O . MET A 1 96 ? -2.656 -5.930 -7.014 1.00 91.81 96 MET A O 1
ATOM 724 N N . ARG A 1 97 ? -1.004 -4.463 -6.577 1.00 90.38 97 ARG A N 1
ATOM 725 C CA . ARG A 1 97 ? -0.086 -4.877 -7.649 1.00 90.38 97 ARG A CA 1
ATOM 726 C C . ARG A 1 97 ? 1.097 -5.657 -7.076 1.00 90.38 97 ARG A C 1
ATOM 728 O O . ARG A 1 97 ? 1.443 -5.481 -5.915 1.00 90.38 97 ARG A O 1
ATOM 735 N N . GLY A 1 98 ? 1.722 -6.507 -7.892 1.00 88.00 98 GLY A N 1
ATOM 736 C CA . GLY A 1 98 ? 2.935 -7.232 -7.498 1.00 88.00 98 GLY A CA 1
ATOM 737 C C . GLY A 1 98 ? 2.712 -8.272 -6.398 1.00 88.00 98 GLY A C 1
ATOM 738 O O . GLY A 1 98 ? 3.559 -8.422 -5.525 1.00 88.00 98 GLY A O 1
ATOM 739 N N . ILE A 1 99 ? 1.577 -8.976 -6.417 1.00 90.62 99 ILE A N 1
ATOM 740 C CA . ILE A 1 99 ? 1.239 -10.027 -5.447 1.00 90.62 99 ILE A CA 1
ATOM 741 C C . ILE A 1 99 ? 1.2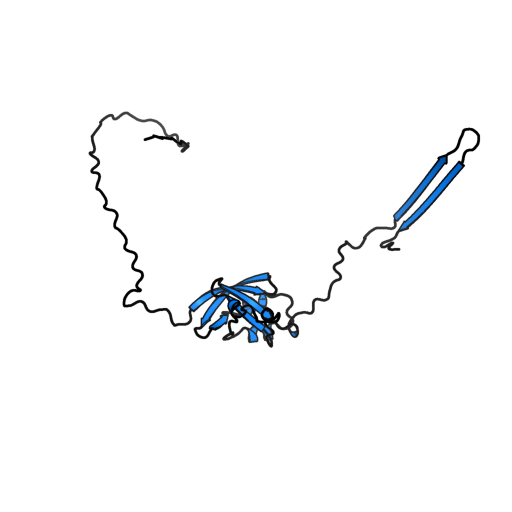17 -11.387 -6.134 1.00 90.62 99 ILE A C 1
ATOM 743 O O . ILE A 1 99 ? 0.469 -11.580 -7.089 1.00 90.62 99 ILE A O 1
ATOM 747 N N . VAL A 1 100 ? 1.946 -12.349 -5.565 1.00 89.81 100 VAL A N 1
ATOM 748 C CA . VAL A 1 100 ? 1.995 -13.737 -6.049 1.00 89.81 100 VAL A CA 1
ATOM 749 C C . VAL A 1 100 ? 0.753 -14.520 -5.624 1.00 89.81 100 VAL A C 1
ATOM 751 O O . VAL A 1 100 ? 0.158 -15.226 -6.431 1.00 89.81 100 VAL A O 1
ATOM 754 N N . ASN A 1 101 ? 0.343 -14.406 -4.355 1.00 89.56 101 ASN A N 1
ATOM 755 C CA . ASN A 1 101 ? -0.751 -15.204 -3.794 1.00 89.56 101 ASN A CA 1
ATOM 756 C C . ASN A 1 101 ? -1.813 -14.327 -3.117 1.00 89.56 101 ASN A C 1
ATOM 758 O O . ASN A 1 101 ? -1.799 -14.090 -1.907 1.00 89.56 101 ASN A O 1
ATOM 762 N N . ARG A 1 102 ? -2.773 -13.871 -3.929 1.00 92.56 102 ARG A N 1
ATOM 763 C CA . ARG A 1 102 ? -3.894 -13.026 -3.489 1.00 92.56 102 ARG A CA 1
ATOM 764 C C . ARG A 1 102 ? -4.809 -13.731 -2.489 1.00 92.56 102 ARG A C 1
ATOM 766 O O . ARG A 1 102 ? -5.312 -13.089 -1.569 1.00 92.56 102 ARG A O 1
ATOM 773 N N . THR A 1 103 ? -5.001 -15.042 -2.619 1.00 93.19 103 THR A N 1
ATOM 774 C CA . THR A 1 103 ? -5.870 -15.818 -1.722 1.00 93.19 103 THR A CA 1
ATOM 775 C C . THR A 1 103 ? -5.311 -15.862 -0.303 1.00 93.19 103 THR A C 1
ATOM 777 O O . THR A 1 103 ? -6.049 -15.633 0.655 1.00 93.19 103 THR A O 1
ATOM 780 N N . ALA A 1 104 ? -4.003 -16.095 -0.156 1.00 91.38 104 ALA A N 1
ATOM 781 C CA . ALA A 1 104 ? -3.349 -16.114 1.151 1.00 91.38 104 ALA A CA 1
ATOM 782 C C . ALA A 1 104 ? -3.430 -14.752 1.854 1.00 91.38 104 ALA A C 1
ATOM 784 O O . ALA A 1 104 ? -3.757 -14.691 3.037 1.00 91.38 104 ALA A O 1
ATOM 785 N N . ILE A 1 105 ? -3.203 -13.663 1.116 1.00 92.25 105 ILE A N 1
ATOM 786 C CA . ILE A 1 105 ? -3.280 -12.301 1.662 1.00 92.25 105 ILE A CA 1
ATOM 787 C C . ILE A 1 105 ? -4.715 -11.940 2.031 1.00 92.25 105 ILE A C 1
ATOM 789 O O . ILE A 1 105 ? -4.950 -11.425 3.116 1.00 92.25 105 ILE A O 1
ATOM 793 N N . THR A 1 106 ? -5.688 -12.268 1.180 1.00 93.81 106 THR A N 1
ATOM 794 C CA . THR A 1 106 ? -7.109 -12.047 1.487 1.00 93.81 106 THR A CA 1
ATOM 795 C C . THR A 1 106 ? -7.494 -12.748 2.784 1.00 93.81 106 THR A C 1
ATOM 797 O O . THR A 1 106 ? -8.115 -12.139 3.650 1.00 93.81 106 THR A O 1
ATOM 800 N N . LYS A 1 107 ? -7.075 -14.009 2.952 1.00 93.50 107 LYS A N 1
ATOM 801 C CA . LYS A 1 107 ? -7.313 -14.768 4.181 1.00 93.50 107 LYS A CA 1
ATOM 802 C C . LYS A 1 107 ? -6.641 -14.118 5.392 1.00 93.50 107 LYS A C 1
ATOM 804 O O . LYS A 1 107 ? -7.250 -14.071 6.451 1.00 93.50 107 LYS A O 1
ATOM 809 N N . ALA A 1 108 ? -5.420 -13.607 5.234 1.00 91.00 108 ALA A N 1
ATOM 810 C CA . ALA A 1 108 ? -4.694 -12.924 6.302 1.00 91.00 108 ALA A CA 1
ATOM 811 C C . ALA A 1 108 ? -5.308 -11.569 6.691 1.00 91.00 108 ALA A C 1
ATOM 813 O O . ALA A 1 108 ? -5.180 -11.171 7.838 1.00 91.00 108 ALA A O 1
ATOM 814 N N . LEU A 1 109 ? -5.976 -10.885 5.757 1.00 92.19 109 LEU A N 1
ATOM 815 C CA . LEU A 1 109 ? -6.685 -9.620 5.984 1.00 92.19 109 LEU A CA 1
ATOM 816 C C . LEU A 1 109 ? -8.158 -9.809 6.388 1.00 92.19 109 LEU A C 1
ATOM 818 O O . LEU A 1 109 ? -8.879 -8.830 6.562 1.00 92.19 109 LEU A O 1
ATOM 822 N N . THR A 1 110 ? -8.625 -11.054 6.502 1.00 93.00 110 THR A N 1
ATOM 823 C CA . THR A 1 110 ? -9.987 -11.370 6.941 1.00 93.00 110 THR A CA 1
ATOM 824 C C . THR A 1 110 ? -10.012 -11.569 8.454 1.00 93.00 110 THR A C 1
ATOM 826 O O . THR A 1 110 ? -9.175 -12.286 8.998 1.00 93.00 110 THR A O 1
ATOM 829 N N . GLY A 1 111 ? -11.017 -11.000 9.122 1.00 88.62 111 GLY A N 1
ATOM 830 C CA . GLY A 1 111 ? -11.185 -11.086 10.574 1.00 88.62 111 GLY A CA 1
ATOM 831 C C . GLY A 1 111 ? -10.615 -9.871 11.306 1.00 88.62 111 GLY A C 1
ATOM 832 O O . GLY A 1 111 ? -10.484 -8.797 10.721 1.00 88.62 111 GLY A O 1
ATOM 833 N N . GLN A 1 112 ? -10.309 -10.044 12.593 1.00 89.12 112 GLN A N 1
ATOM 834 C CA . GLN A 1 112 ? -9.737 -8.986 13.427 1.00 89.12 112 GLN A CA 1
ATOM 835 C C . GLN A 1 112 ? -8.226 -8.881 13.210 1.00 89.12 112 GLN A C 1
ATOM 837 O O . GLN A 1 112 ? -7.491 -9.859 13.342 1.00 89.12 112 GLN A O 1
ATOM 842 N N . LEU A 1 113 ? -7.774 -7.673 12.899 1.00 88.00 113 LEU A N 1
ATOM 843 C CA . LEU A 1 113 ? -6.385 -7.323 12.642 1.00 88.00 113 LEU A CA 1
ATOM 844 C C . LEU A 1 113 ? -5.913 -6.394 13.750 1.00 88.00 113 LEU A C 1
ATOM 846 O O . LEU A 1 113 ? -6.527 -5.355 13.974 1.00 88.00 113 LEU A O 1
ATOM 850 N N . ALA A 1 114 ? -4.821 -6.747 14.423 1.00 84.75 114 ALA A N 1
ATOM 851 C CA . ALA A 1 114 ? -4.200 -5.865 15.404 1.00 84.75 114 ALA A CA 1
ATOM 852 C C . ALA A 1 114 ? -3.767 -4.552 14.739 1.00 84.75 114 ALA A C 1
ATOM 854 O O . ALA A 1 114 ? -3.017 -4.572 13.756 1.00 84.75 114 ALA A O 1
ATOM 855 N N . THR A 1 115 ? -4.237 -3.424 15.273 1.00 77.69 115 THR A N 1
ATOM 856 C CA . THR A 1 115 ? -3.810 -2.100 14.825 1.00 77.69 115 THR A CA 1
ATOM 857 C C . THR A 1 115 ? -2.544 -1.727 15.564 1.00 77.69 115 THR A C 1
ATOM 859 O O . THR A 1 115 ? -2.561 -1.344 16.728 1.00 77.69 115 THR A O 1
ATOM 862 N N . HIS A 1 116 ? -1.413 -1.874 14.885 1.00 73.69 116 HIS A N 1
ATOM 863 C CA . HIS A 1 116 ? -0.156 -1.334 15.383 1.00 73.69 116 HIS A CA 1
ATOM 864 C C . HIS A 1 116 ? -0.256 0.183 15.209 1.00 73.69 116 HIS A C 1
ATOM 866 O O . HIS A 1 116 ? -0.409 0.638 14.071 1.00 73.69 116 HIS A O 1
ATOM 872 N N . SER A 1 117 ? -0.284 0.951 16.302 1.00 64.69 117 SER A N 1
ATOM 873 C CA . SER A 1 117 ? -0.377 2.406 16.200 1.00 64.69 117 SER A CA 1
ATOM 874 C C . SER A 1 117 ? 0.991 2.953 15.794 1.00 64.69 117 SER A C 1
ATOM 876 O O . SER A 1 117 ? 2.005 2.526 16.350 1.00 64.69 117 SER A O 1
ATOM 878 N N . PRO A 1 118 ? 1.074 3.908 14.854 1.00 59.56 118 PRO A N 1
ATOM 879 C CA . PRO A 1 118 ? 2.344 4.566 14.552 1.00 59.56 118 PRO A CA 1
ATOM 880 C C . PRO A 1 118 ? 2.925 5.309 15.770 1.00 59.56 118 PRO A C 1
ATOM 882 O O . PRO A 1 118 ? 4.141 5.487 15.841 1.00 59.56 118 PRO A O 1
ATOM 885 N N . ASP A 1 119 ? 2.084 5.679 16.744 1.00 54.41 119 ASP A N 1
ATOM 886 C CA . ASP A 1 119 ? 2.493 6.339 17.991 1.00 54.41 119 ASP A CA 1
ATOM 887 C C . ASP A 1 119 ? 3.174 5.375 18.992 1.00 54.41 119 ASP A C 1
ATOM 889 O O . ASP A 1 119 ? 3.900 5.836 19.874 1.00 54.41 119 ASP A O 1
ATOM 893 N N . ASP A 1 120 ? 3.016 4.049 18.840 1.00 55.34 120 ASP A N 1
ATOM 894 C CA . ASP A 1 120 ? 3.695 3.041 19.683 1.00 55.34 120 ASP A CA 1
ATOM 895 C C . ASP A 1 120 ? 5.216 3.011 19.435 1.00 55.34 120 ASP A C 1
ATOM 897 O O . ASP A 1 120 ? 5.994 2.465 20.220 1.00 55.34 120 ASP A O 1
ATOM 901 N N . CYS A 1 121 ? 5.665 3.651 18.355 1.00 56.62 121 CYS A N 1
ATOM 902 C CA . CYS A 1 121 ? 7.066 3.827 18.013 1.00 56.62 121 CYS A CA 1
ATOM 903 C C . CYS A 1 121 ? 7.638 5.119 18.607 1.00 56.62 121 CYS A C 1
ATOM 905 O O . CYS A 1 121 ? 8.088 6.009 17.885 1.00 56.62 121 CYS A O 1
ATOM 907 N N . GLN A 1 122 ? 7.643 5.235 19.937 1.00 47.16 122 GLN A N 1
ATOM 908 C CA . GLN A 1 122 ? 8.308 6.354 20.609 1.00 47.16 122 GLN A CA 1
ATOM 909 C C . GLN A 1 122 ? 9.843 6.236 20.600 1.00 47.16 122 GLN A C 1
ATOM 911 O O . GLN A 1 122 ? 10.427 5.151 20.499 1.00 47.16 122 GLN A O 1
AT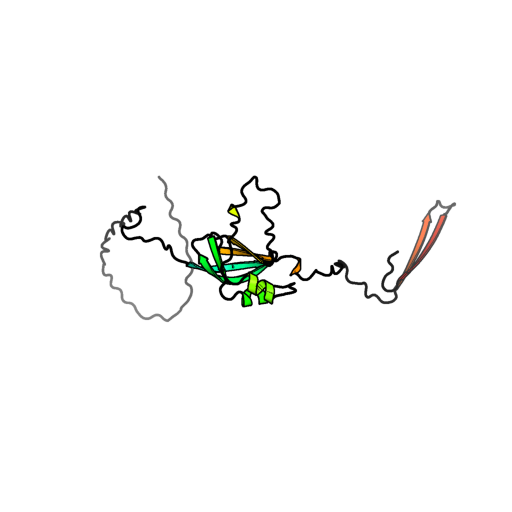OM 916 N N . ALA A 1 123 ? 10.492 7.402 20.692 1.00 43.00 123 ALA A N 1
ATOM 917 C CA . ALA A 1 123 ? 11.934 7.621 20.605 1.00 43.00 123 ALA A CA 1
ATOM 918 C C . ALA A 1 123 ? 12.729 6.698 21.547 1.00 43.00 123 ALA A C 1
ATOM 920 O O . ALA A 1 123 ? 12.799 6.917 22.752 1.00 43.00 123 ALA A O 1
ATOM 921 N N . GLY A 1 124 ? 13.331 5.654 20.979 1.00 47.88 124 GLY A N 1
ATOM 922 C CA . GLY A 1 124 ? 14.068 4.625 21.718 1.00 47.88 124 GLY A CA 1
ATOM 923 C C . GLY A 1 124 ? 13.853 3.225 21.149 1.00 47.88 124 GLY A C 1
ATOM 924 O O . GLY A 1 124 ? 14.743 2.380 21.238 1.00 47.88 124 GLY A O 1
ATOM 925 N N . ALA A 1 125 ? 12.725 2.994 20.470 1.00 45.94 125 ALA A N 1
ATOM 926 C CA . ALA A 1 125 ? 12.564 1.828 19.618 1.00 45.94 125 ALA A CA 1
ATOM 927 C C . ALA A 1 125 ? 13.509 1.984 18.418 1.00 45.94 125 ALA A C 1
ATOM 929 O O . ALA A 1 125 ? 13.379 2.918 17.627 1.00 45.94 125 ALA A O 1
ATOM 930 N N . GLY A 1 126 ? 14.521 1.117 18.322 1.00 43.19 126 GLY A N 1
ATOM 931 C CA . GLY A 1 126 ? 15.498 1.133 17.235 1.00 43.19 126 GLY A CA 1
ATOM 932 C C . GLY A 1 126 ? 14.848 1.092 15.844 1.00 43.19 126 GLY A C 1
ATOM 933 O O . GLY A 1 126 ? 13.634 0.961 15.701 1.00 43.19 126 GLY A O 1
ATOM 934 N N . LYS A 1 127 ? 15.680 1.151 14.796 1.00 47.69 127 LYS A N 1
ATOM 935 C CA . LYS A 1 127 ? 15.315 1.173 13.356 1.00 47.69 127 LYS A CA 1
ATOM 936 C C . LYS A 1 127 ? 14.217 0.175 12.908 1.00 47.69 127 LYS A C 1
ATOM 938 O O . LYS A 1 127 ? 13.708 0.285 11.801 1.00 47.69 127 LYS A O 1
ATOM 943 N N . SER A 1 128 ? 13.871 -0.790 13.750 1.00 48.88 128 SER A N 1
ATOM 944 C CA . SER A 1 128 ? 12.889 -1.860 13.589 1.00 48.88 128 SER A CA 1
ATOM 945 C C . SER A 1 128 ? 11.421 -1.441 13.725 1.00 48.88 128 SER A C 1
ATOM 947 O O . SER A 1 128 ? 10.552 -2.214 13.343 1.00 48.88 128 SER A O 1
ATOM 949 N N . CYS A 1 129 ? 11.116 -0.257 14.260 1.00 54.66 129 CYS A N 1
ATOM 950 C CA . CYS A 1 129 ? 9.725 0.123 14.536 1.00 54.66 129 CYS A CA 1
ATOM 951 C C . CYS A 1 129 ? 8.916 0.478 13.266 1.00 54.66 129 CYS A C 1
ATOM 953 O O . CYS A 1 129 ? 7.694 0.394 13.240 1.00 54.66 129 CYS A O 1
ATOM 955 N N . GLN A 1 130 ? 9.603 0.804 12.165 1.00 53.78 130 GLN A N 1
ATOM 956 C CA . GLN A 1 130 ? 8.974 1.123 10.876 1.00 53.78 130 GLN A CA 1
ATOM 957 C C . GLN A 1 130 ? 8.663 -0.098 9.998 1.00 53.78 130 GLN A C 1
ATOM 959 O O . GLN A 1 130 ? 8.020 0.053 8.960 1.00 53.78 130 GLN A O 1
ATOM 964 N N . VAL A 1 131 ? 9.122 -1.299 10.365 1.00 60.44 131 VAL A N 1
ATOM 965 C CA . VAL A 1 131 ? 8.989 -2.485 9.509 1.00 60.44 131 VAL A CA 1
ATOM 966 C C . VAL A 1 131 ? 8.158 -3.533 10.228 1.00 60.44 131 VAL A C 1
ATOM 968 O O . VAL A 1 131 ? 8.680 -4.397 10.931 1.00 60.44 131 VAL A O 1
ATOM 971 N N . LEU A 1 132 ? 6.842 -3.477 10.017 1.00 68.50 132 LEU A N 1
ATOM 972 C CA . LEU A 1 132 ? 5.979 -4.599 10.353 1.00 68.50 132 LEU A CA 1
ATOM 973 C C . LEU A 1 132 ? 6.441 -5.802 9.516 1.00 68.50 132 LEU A C 1
ATOM 975 O O . LEU A 1 132 ? 6.430 -5.737 8.286 1.00 68.50 132 LEU A O 1
ATOM 979 N N . ASN A 1 133 ? 6.851 -6.892 10.168 1.00 70.81 133 ASN A N 1
ATOM 980 C CA . ASN A 1 133 ? 7.198 -8.148 9.499 1.00 70.81 133 ASN A CA 1
ATOM 981 C C . ASN A 1 133 ? 6.101 -9.198 9.743 1.00 70.81 133 ASN A C 1
ATOM 983 O O . ASN A 1 133 ? 6.287 -10.114 10.550 1.00 70.81 133 ASN A O 1
ATOM 987 N N . PRO A 1 134 ? 4.917 -9.050 9.119 1.00 80.88 134 PRO A N 1
ATOM 988 C CA . PRO A 1 134 ? 3.840 -10.004 9.300 1.00 80.88 134 PRO A CA 1
ATOM 989 C C . PRO A 1 134 ? 4.219 -11.359 8.698 1.00 80.88 134 PRO A C 1
ATOM 991 O O . PRO A 1 134 ? 4.948 -11.453 7.709 1.00 80.88 134 PRO A O 1
ATOM 994 N N . LYS A 1 135 ? 3.640 -12.433 9.241 1.00 84.69 135 LYS A N 1
ATOM 995 C CA . LYS A 1 135 ? 3.786 -13.781 8.670 1.00 84.69 135 LYS A CA 1
ATOM 996 C C . LYS A 1 135 ? 3.245 -13.868 7.234 1.00 84.69 135 LYS A C 1
ATOM 998 O O . LYS A 1 135 ? 3.768 -14.631 6.432 1.00 84.69 135 LYS A O 1
ATOM 1003 N N . ILE A 1 136 ? 2.188 -13.108 6.924 1.00 86.50 136 ILE A N 1
ATOM 1004 C CA . ILE A 1 136 ? 1.582 -13.036 5.583 1.00 86.50 136 ILE A CA 1
ATOM 1005 C C . ILE A 1 136 ? 1.266 -11.582 5.228 1.00 86.50 136 ILE A C 1
ATOM 1007 O O . ILE A 1 136 ? 1.864 -11.027 4.312 1.00 86.50 136 ILE A O 1
ATOM 1011 N N . ALA A 1 137 ? 0.345 -10.960 5.963 1.00 89.19 137 ALA A N 1
ATOM 1012 C CA . ALA A 1 137 ? -0.024 -9.559 5.809 1.00 89.19 137 ALA A CA 1
ATOM 1013 C C . ALA A 1 137 ? -0.418 -8.965 7.168 1.00 89.19 137 ALA A C 1
ATOM 1015 O O . ALA A 1 137 ? -0.797 -9.703 8.076 1.00 89.19 137 ALA A O 1
ATOM 1016 N N . GLY A 1 138 ? -0.297 -7.651 7.310 1.00 88.25 138 GLY A N 1
ATOM 1017 C CA . GLY A 1 138 ? -0.636 -6.908 8.518 1.00 88.25 138 GLY A CA 1
ATOM 1018 C C . GLY A 1 138 ? -0.965 -5.455 8.199 1.00 88.25 138 GLY A C 1
ATOM 1019 O O . GLY A 1 138 ? -0.739 -4.991 7.078 1.00 88.25 138 GLY A O 1
ATOM 1020 N N . VAL A 1 139 ? -1.527 -4.750 9.181 1.00 89.38 139 VAL A N 1
ATOM 1021 C CA . VAL A 1 139 ? -2.006 -3.374 9.018 1.00 89.38 139 VAL A CA 1
ATOM 1022 C C . VAL A 1 139 ? -1.503 -2.504 10.161 1.00 89.38 139 VAL A C 1
ATOM 1024 O O . VAL A 1 139 ? -1.536 -2.902 11.325 1.00 89.38 139 VAL A O 1
ATOM 1027 N N . VAL A 1 140 ? -1.039 -1.313 9.805 1.00 88.81 140 VAL A N 1
ATOM 1028 C CA . VAL A 1 140 ? -0.802 -0.195 10.722 1.00 88.81 140 VAL A CA 1
ATOM 1029 C C . VAL A 1 140 ? -1.931 0.789 10.470 1.00 88.81 140 VAL A C 1
ATOM 1031 O O . VAL A 1 140 ? -2.117 1.215 9.331 1.00 88.81 140 VAL A O 1
ATOM 1034 N N . PHE A 1 141 ? -2.712 1.107 11.493 1.00 90.06 141 PHE A N 1
ATOM 1035 C CA . PHE A 1 141 ? -3.862 1.997 11.363 1.00 90.06 141 PHE A CA 1
ATOM 1036 C C . PHE A 1 141 ? -3.686 3.190 12.287 1.00 90.06 141 PHE A C 1
ATOM 1038 O O . PHE A 1 141 ? -3.441 3.026 13.479 1.00 90.06 141 PHE A O 1
ATOM 1045 N N . ASP A 1 142 ? -3.824 4.378 11.718 1.00 89.00 142 ASP A N 1
ATOM 1046 C CA . ASP A 1 142 ? -3.853 5.629 12.452 1.00 89.00 142 ASP A CA 1
ATOM 1047 C C . ASP A 1 142 ? -5.298 6.119 12.541 1.00 89.00 142 ASP A C 1
ATOM 1049 O O . ASP A 1 142 ? -5.884 6.556 11.549 1.00 89.00 142 ASP A O 1
ATOM 1053 N N . GLN A 1 143 ? -5.864 6.068 13.746 1.00 86.94 143 GLN A N 1
ATOM 1054 C CA . GLN A 1 143 ? -7.235 6.498 14.000 1.00 86.94 143 GLN A CA 1
ATOM 1055 C C . GLN A 1 143 ? -7.418 8.017 13.852 1.00 86.94 143 GLN A C 1
ATOM 1057 O O . GLN A 1 143 ? -8.516 8.462 13.532 1.00 86.94 143 GLN A O 1
ATOM 1062 N N . LYS A 1 144 ? -6.363 8.826 14.031 1.00 87.69 144 LYS A N 1
ATOM 1063 C CA . LYS A 1 144 ? -6.447 10.292 13.904 1.00 87.69 144 LYS A CA 1
ATOM 1064 C C . LYS A 1 144 ? -6.578 10.717 12.447 1.00 87.69 144 LYS A C 1
ATOM 1066 O O . LYS A 1 144 ? -7.289 11.670 12.145 1.00 87.69 144 LYS A O 1
ATOM 1071 N N . THR A 1 145 ? -5.869 10.030 11.552 1.00 89.88 145 THR A N 1
ATOM 1072 C CA . THR A 1 145 ? -5.883 10.337 10.114 1.00 89.88 145 THR A CA 1
ATOM 1073 C C . THR A 1 145 ? -6.778 9.405 9.302 1.00 89.88 145 THR A C 1
ATOM 1075 O O . THR A 1 145 ? -6.966 9.653 8.113 1.00 89.88 145 THR A O 1
ATOM 1078 N N . LEU A 1 146 ? -7.333 8.362 9.931 1.00 92.62 146 LEU A N 1
ATOM 1079 C CA . LEU A 1 146 ? -8.091 7.276 9.301 1.00 92.62 146 LEU A CA 1
ATOM 1080 C C . LEU A 1 146 ? -7.323 6.620 8.144 1.00 92.62 146 LEU A C 1
ATOM 1082 O O . LEU A 1 146 ? -7.900 6.208 7.138 1.00 92.62 146 LEU A O 1
ATOM 1086 N N . LYS A 1 147 ? -5.998 6.511 8.288 1.00 92.69 147 LYS A N 1
ATOM 1087 C CA . LYS A 1 147 ? -5.110 5.909 7.287 1.00 92.69 147 LYS A CA 1
ATOM 1088 C C . LYS A 1 147 ? -4.677 4.522 7.723 1.00 92.69 147 LYS A C 1
ATOM 1090 O O . LYS A 1 147 ? -4.196 4.330 8.837 1.00 92.69 147 LYS A O 1
ATOM 1095 N N . ALA A 1 148 ? -4.797 3.563 6.815 1.00 92.06 148 ALA A N 1
ATOM 1096 C CA . ALA A 1 148 ? -4.368 2.188 7.005 1.00 92.06 148 ALA A CA 1
ATOM 1097 C C . ALA A 1 148 ? -3.220 1.856 6.043 1.00 92.06 148 ALA A C 1
ATOM 1099 O O . ALA A 1 148 ? -3.395 1.811 4.825 1.00 92.06 148 ALA A O 1
ATOM 1100 N N . MET A 1 149 ? -2.034 1.588 6.580 1.00 91.44 149 MET A N 1
ATOM 1101 C CA . MET A 1 149 ? -0.880 1.126 5.813 1.00 91.44 149 MET A CA 1
ATOM 1102 C C . MET A 1 149 ? -0.801 -0.397 5.841 1.00 91.44 149 MET A C 1
ATOM 1104 O O . MET A 1 149 ? -0.751 -1.021 6.901 1.00 91.44 149 MET A O 1
ATOM 1108 N N . LEU A 1 150 ? -0.774 -0.994 4.655 1.00 90.75 150 LEU A N 1
ATOM 1109 C CA . LEU A 1 150 ? -0.773 -2.435 4.452 1.00 90.75 150 LEU A CA 1
ATOM 1110 C C . LEU A 1 150 ? 0.656 -2.932 4.267 1.00 90.75 150 LEU A C 1
ATOM 1112 O O . LEU A 1 150 ? 1.378 -2.486 3.373 1.00 90.75 150 LEU A O 1
ATOM 1116 N N . PHE A 1 151 ? 1.028 -3.915 5.078 1.00 90.12 151 PHE A N 1
ATOM 1117 C CA . PHE A 1 151 ? 2.312 -4.594 5.010 1.00 90.12 151 PHE A CA 1
ATOM 1118 C C . PHE A 1 151 ? 2.080 -6.032 4.579 1.00 90.12 151 PHE A C 1
ATOM 1120 O O . PHE A 1 151 ? 1.248 -6.735 5.145 1.00 90.12 151 PHE A O 1
ATOM 1127 N N . VAL A 1 152 ? 2.817 -6.478 3.569 1.00 90.00 152 VAL A N 1
ATOM 1128 C CA . VAL A 1 152 ? 2.755 -7.845 3.052 1.00 90.00 152 VAL A CA 1
ATOM 1129 C C . VAL A 1 152 ? 4.155 -8.425 3.107 1.00 90.00 152 VAL A C 1
ATOM 1131 O O . VAL A 1 152 ? 5.132 -7.748 2.786 1.00 90.00 152 VAL A O 1
ATOM 1134 N N . ASN A 1 153 ? 4.252 -9.680 3.524 1.00 89.25 153 ASN A N 1
ATOM 1135 C CA . ASN A 1 153 ? 5.513 -10.391 3.581 1.00 89.25 153 ASN A CA 1
ATOM 1136 C C . ASN A 1 153 ? 6.113 -10.534 2.170 1.00 89.25 153 ASN A C 1
ATOM 1138 O O . ASN A 1 153 ? 5.413 -10.878 1.216 1.00 89.25 153 ASN A O 1
ATOM 1142 N N . ALA A 1 154 ? 7.419 -10.290 2.046 1.00 86.50 154 ALA A N 1
ATOM 1143 C CA . ALA A 1 154 ? 8.126 -10.279 0.767 1.00 86.50 154 ALA A CA 1
ATOM 1144 C C . ALA A 1 154 ? 8.023 -11.600 -0.019 1.00 86.50 154 ALA A C 1
ATOM 1146 O O . ALA A 1 154 ? 8.092 -11.574 -1.245 1.00 86.50 154 ALA A O 1
ATOM 1147 N N . GLU A 1 155 ? 7.813 -12.740 0.646 1.00 88.50 155 GLU A N 1
ATOM 1148 C CA . GLU A 1 155 ? 7.602 -14.039 -0.013 1.00 88.50 155 GLU A CA 1
ATOM 1149 C C . GLU A 1 155 ? 6.301 -14.097 -0.828 1.00 88.50 155 GLU A C 1
ATOM 1151 O O . GLU A 1 155 ? 6.186 -14.880 -1.771 1.00 88.50 155 GLU A O 1
ATOM 1156 N N . TYR A 1 156 ? 5.329 -13.248 -0.486 1.00 88.81 156 TYR A N 1
ATOM 1157 C CA . TYR A 1 156 ? 4.034 -13.146 -1.158 1.00 88.81 156 TYR A CA 1
ATOM 1158 C C . TYR A 1 156 ? 4.007 -12.032 -2.211 1.00 88.81 156 TYR A C 1
ATOM 1160 O O . TYR A 1 156 ? 2.998 -11.867 -2.905 1.00 88.81 156 TYR A O 1
ATOM 1168 N N . LEU A 1 157 ? 5.108 -11.288 -2.351 1.00 88.25 157 LEU A N 1
ATOM 1169 C CA . LEU A 1 157 ? 5.281 -10.254 -3.359 1.00 88.25 157 LEU A CA 1
ATOM 1170 C C . LEU A 1 157 ? 5.986 -10.818 -4.588 1.00 88.25 157 LEU A C 1
ATOM 1172 O O . LEU A 1 157 ? 6.894 -11.647 -4.506 1.00 88.25 157 LEU A O 1
ATOM 1176 N N . GLU A 1 158 ? 5.563 -10.359 -5.760 1.00 86.31 158 GLU A N 1
ATOM 1177 C CA . GLU A 1 158 ? 6.270 -10.660 -6.990 1.00 86.31 158 GLU A CA 1
ATOM 1178 C C . GLU A 1 158 ? 7.663 -10.059 -6.866 1.00 86.31 158 GLU A C 1
ATOM 1180 O O . GLU A 1 158 ? 7.828 -8.850 -6.692 1.00 86.31 158 GLU A O 1
ATOM 1185 N N . ARG A 1 159 ? 8.691 -10.906 -6.960 1.00 74.69 159 ARG A N 1
ATOM 1186 C CA . ARG A 1 159 ? 10.055 -10.409 -7.098 1.00 74.69 159 ARG A CA 1
ATOM 1187 C C . ARG A 1 159 ? 10.082 -9.557 -8.353 1.00 74.69 159 ARG A C 1
ATOM 1189 O O . ARG A 1 159 ? 10.007 -10.097 -9.459 1.00 74.69 159 ARG A O 1
ATOM 1196 N N . ALA A 1 160 ? 10.194 -8.243 -8.176 1.00 63.69 160 ALA A N 1
ATOM 1197 C CA . ALA A 1 160 ? 10.441 -7.338 -9.275 1.00 63.69 160 ALA A CA 1
ATOM 1198 C C . ALA A 1 160 ? 11.689 -7.860 -9.988 1.00 63.69 160 ALA A C 1
ATOM 1200 O O . ALA A 1 160 ? 12.806 -7.764 -9.473 1.00 63.69 160 ALA A O 1
ATOM 1201 N N . LYS A 1 161 ? 11.505 -8.471 -11.165 1.00 55.56 161 LYS A N 1
ATOM 1202 C CA . LYS A 1 161 ? 12.612 -8.657 -12.094 1.00 55.56 161 LYS A CA 1
ATOM 1203 C C . LYS A 1 161 ? 13.113 -7.243 -12.304 1.00 55.56 161 LYS A C 1
ATOM 1205 O O . LYS A 1 161 ? 12.373 -6.439 -12.869 1.00 55.56 161 LYS A O 1
ATOM 1210 N N . ARG A 1 162 ? 14.293 -6.916 -11.762 1.00 53.59 162 ARG A N 1
ATOM 1211 C CA . ARG A 1 162 ? 14.946 -5.632 -12.006 1.00 53.59 162 ARG A CA 1
ATOM 1212 C C . ARG A 1 162 ? 15.086 -5.537 -13.515 1.00 53.59 162 ARG A C 1
ATOM 1214 O O . ARG A 1 162 ? 16.017 -6.093 -14.087 1.00 53.59 162 ARG A O 1
ATOM 1221 N N . LYS A 1 163 ? 14.115 -4.906 -14.176 1.00 55.09 163 LYS A N 1
ATOM 1222 C CA . LYS A 1 163 ? 14.322 -4.433 -15.529 1.00 55.09 163 LYS A CA 1
ATOM 1223 C C . LYS A 1 163 ? 15.445 -3.423 -15.352 1.00 55.09 163 LYS A C 1
ATOM 1225 O O . LYS A 1 163 ? 15.265 -2.519 -14.531 1.00 55.09 163 LYS A O 1
ATOM 1230 N N . PRO A 1 164 ? 16.614 -3.613 -15.985 1.00 59.53 164 PRO A N 1
ATOM 1231 C CA . PRO A 1 164 ? 17.612 -2.563 -15.978 1.00 59.53 164 PRO A CA 1
ATOM 1232 C C . PRO A 1 164 ? 16.879 -1.316 -16.451 1.00 59.53 164 PRO A C 1
ATOM 1234 O O . PRO A 1 164 ? 16.272 -1.322 -17.526 1.00 59.53 164 PRO A O 1
ATOM 1237 N N . VAL A 1 165 ? 16.806 -0.313 -15.578 1.00 61.31 165 VAL A N 1
ATOM 1238 C CA . VAL A 1 165 ? 16.228 0.975 -15.930 1.00 61.31 165 VAL A CA 1
ATOM 1239 C C . VAL A 1 165 ? 17.211 1.547 -16.934 1.00 61.31 165 VAL A C 1
ATOM 1241 O O . VAL A 1 165 ? 18.253 2.082 -16.571 1.00 61.31 165 VAL A O 1
ATOM 1244 N N . SER A 1 166 ? 16.947 1.291 -18.211 1.00 61.16 166 SER A N 1
ATOM 1245 C CA . SER A 1 166 ? 17.700 1.889 -19.294 1.00 61.16 166 SER A CA 1
ATOM 1246 C C . SER A 1 166 ? 17.248 3.339 -19.317 1.00 61.16 166 SER A C 1
ATOM 1248 O O . SER A 1 166 ? 16.141 3.646 -19.747 1.00 61.16 166 SER A O 1
ATOM 1250 N N . LEU A 1 167 ? 18.064 4.208 -18.720 1.00 72.38 167 LEU A N 1
ATOM 1251 C CA . LEU A 1 167 ? 17.818 5.653 -18.673 1.00 72.38 167 LEU A CA 1
ATOM 1252 C C . LEU A 1 167 ? 17.866 6.286 -20.070 1.00 72.38 167 LEU A C 1
ATOM 1254 O O . LEU A 1 167 ? 17.475 7.435 -20.239 1.00 72.38 167 LEU A O 1
ATOM 1258 N N . LEU A 1 168 ? 18.350 5.530 -21.053 1.00 78.75 168 LEU A N 1
ATOM 1259 C CA . LEU A 1 168 ? 18.423 5.908 -22.448 1.00 78.75 168 LEU A CA 1
ATOM 1260 C C . LEU A 1 168 ? 17.542 4.957 -23.250 1.00 78.75 168 LEU A C 1
ATOM 1262 O O . LEU A 1 168 ? 17.518 3.750 -22.999 1.00 78.75 168 LEU A O 1
ATOM 1266 N N . GLU A 1 169 ? 16.827 5.500 -24.229 1.00 74.19 169 GLU A N 1
ATOM 1267 C CA . GLU A 1 169 ? 16.217 4.671 -25.259 1.00 74.19 169 GLU A CA 1
ATOM 1268 C C . GLU A 1 169 ? 17.316 3.848 -25.937 1.00 74.19 169 GLU A C 1
ATOM 1270 O O . GLU A 1 169 ? 18.428 4.333 -26.160 1.00 74.19 169 GLU A O 1
ATOM 1275 N N . LYS A 1 170 ? 17.020 2.583 -26.251 1.00 72.00 170 LYS A N 1
ATOM 1276 C CA . LYS A 1 170 ? 17.951 1.774 -27.040 1.00 72.00 170 LYS A CA 1
ATOM 1277 C C . LYS A 1 170 ? 18.191 2.498 -28.370 1.00 72.00 170 LYS A C 1
ATOM 1279 O O . LYS A 1 170 ? 17.200 2.778 -29.049 1.00 72.00 170 LYS A O 1
ATOM 1284 N N . PRO A 1 171 ? 19.445 2.786 -28.758 1.00 70.25 171 PRO A N 1
ATOM 1285 C CA . PRO A 1 171 ? 19.717 3.444 -30.026 1.00 70.25 171 PRO A CA 1
ATOM 1286 C C . PRO A 1 171 ? 19.125 2.612 -31.171 1.00 70.25 171 PRO A C 1
ATOM 1288 O O . PRO A 1 171 ? 19.508 1.460 -31.366 1.00 70.25 171 PRO A O 1
ATOM 1291 N N . ASN A 1 172 ? 18.170 3.173 -31.915 1.00 72.62 172 ASN A N 1
ATOM 1292 C CA . ASN A 1 172 ? 17.542 2.520 -33.069 1.00 72.62 172 ASN A CA 1
ATOM 1293 C C . ASN A 1 172 ? 17.995 3.189 -34.371 1.00 72.62 172 ASN A C 1
ATOM 1295 O O . ASN A 1 172 ? 17.192 3.627 -35.196 1.00 72.62 172 ASN A O 1
ATOM 1299 N N . ASN A 1 173 ? 19.309 3.333 -34.512 1.00 75.31 173 ASN A N 1
ATOM 1300 C CA . ASN A 1 173 ? 19.908 4.061 -35.619 1.00 75.31 173 ASN A CA 1
ATOM 1301 C C . ASN A 1 173 ? 20.375 3.072 -36.692 1.00 75.31 173 ASN A C 1
ATOM 1303 O O . ASN A 1 173 ? 21.006 2.055 -36.388 1.00 75.31 173 ASN A O 1
ATOM 1307 N N . ALA A 1 174 ? 20.095 3.391 -37.957 1.00 80.25 174 ALA A N 1
ATOM 1308 C CA . ALA A 1 174 ? 20.670 2.692 -39.103 1.00 80.25 174 ALA A CA 1
ATOM 1309 C C . ALA A 1 174 ? 22.202 2.876 -39.159 1.00 80.25 174 ALA A C 1
ATOM 1311 O O . ALA A 1 174 ? 22.783 3.647 -38.393 1.00 80.25 174 ALA A O 1
ATOM 1312 N N . LEU A 1 175 ? 22.866 2.166 -40.079 1.00 87.56 175 LEU A N 1
ATOM 1313 C CA . LEU A 1 175 ? 24.295 2.345 -40.342 1.00 87.56 175 LEU A CA 1
ATOM 1314 C C . LEU A 1 175 ? 24.605 3.831 -40.584 1.00 87.56 175 LEU A C 1
ATOM 1316 O O . LEU A 1 175 ? 23.982 4.470 -41.430 1.00 87.56 175 LEU A O 1
ATOM 1320 N N . SER A 1 176 ? 25.570 4.370 -39.847 1.00 85.94 176 SER A N 1
ATOM 1321 C CA . SER A 1 176 ? 25.964 5.775 -39.916 1.00 85.94 176 SER A CA 1
ATOM 1322 C C . SER A 1 176 ? 27.462 5.900 -40.156 1.00 85.94 176 SER A C 1
ATOM 1324 O O . SER A 1 176 ? 28.260 5.125 -39.628 1.00 85.94 176 SER A O 1
ATOM 1326 N N . PHE A 1 177 ? 27.841 6.877 -40.975 1.00 90.38 177 PHE A N 1
ATOM 1327 C CA . PHE A 1 177 ? 29.225 7.184 -41.308 1.00 90.38 177 PHE A CA 1
ATOM 1328 C C . PHE A 1 177 ? 29.473 8.672 -41.075 1.00 90.38 177 PHE A C 1
ATOM 1330 O O . PHE A 1 177 ? 28.772 9.517 -41.630 1.00 90.38 177 PHE A O 1
ATOM 1337 N N . VAL A 1 178 ? 30.472 8.994 -40.258 1.00 92.12 178 VAL A N 1
ATOM 1338 C CA . VAL A 1 178 ? 30.891 10.371 -39.988 1.00 92.12 178 VAL A CA 1
ATOM 1339 C C . VAL A 1 178 ? 32.369 10.495 -40.312 1.00 92.12 178 VAL A C 1
ATOM 1341 O O . VAL A 1 178 ? 33.195 9.806 -39.716 1.00 92.12 178 VAL A O 1
ATOM 1344 N N . SER A 1 179 ? 32.714 11.401 -41.226 1.00 94.25 179 SER A N 1
ATOM 1345 C CA . SER A 1 179 ? 34.103 11.716 -41.559 1.00 94.25 179 SER A CA 1
ATOM 1346 C C . SER A 1 179 ? 34.414 13.156 -41.191 1.00 94.25 179 SER A C 1
ATOM 1348 O O . SER A 1 179 ? 33.697 14.076 -41.577 1.00 94.25 179 SER A O 1
ATOM 1350 N N . LYS A 1 180 ? 35.495 13.357 -40.441 1.00 94.69 180 LYS A N 1
ATOM 1351 C CA . LYS A 1 180 ? 35.978 14.668 -40.026 1.00 94.69 180 LYS A CA 1
ATOM 1352 C C . LYS A 1 180 ? 37.379 14.880 -40.568 1.00 94.69 180 LYS A C 1
ATOM 1354 O O . LYS A 1 180 ? 38.333 14.271 -40.090 1.00 94.69 180 LYS A O 1
ATOM 1359 N N . PHE A 1 181 ? 37.477 15.789 -41.524 1.00 96.12 181 PHE A N 1
ATOM 1360 C CA . PHE A 1 181 ? 38.737 16.280 -42.054 1.00 96.12 181 PHE A CA 1
ATOM 1361 C C . PHE A 1 181 ? 39.132 17.565 -41.319 1.00 96.12 181 PHE A C 1
ATOM 1363 O O . PHE A 1 181 ? 38.285 18.421 -41.057 1.00 96.12 181 PHE A O 1
ATOM 1370 N N . LYS A 1 182 ? 40.401 17.681 -40.935 1.00 94.25 182 LYS A N 1
ATOM 1371 C CA . LYS A 1 182 ? 40.978 18.873 -40.313 1.00 94.25 182 LYS A CA 1
ATOM 1372 C C . LYS A 1 182 ? 42.286 19.207 -41.004 1.00 94.25 182 LYS A C 1
ATOM 1374 O O . LYS A 1 182 ? 43.106 18.318 -41.214 1.00 94.25 182 LYS A O 1
ATOM 1379 N N . THR A 1 183 ? 42.488 20.488 -41.265 1.00 95.94 183 THR A N 1
ATOM 1380 C CA . THR A 1 183 ? 43.748 21.042 -41.757 1.00 95.94 183 THR A CA 1
ATOM 1381 C C . THR A 1 183 ? 44.157 22.195 -40.864 1.00 95.94 183 THR A C 1
ATOM 1383 O O . THR A 1 183 ? 43.317 23.019 -40.501 1.00 95.94 183 THR A O 1
ATOM 1386 N N . ALA A 1 184 ? 45.432 22.253 -40.520 1.00 93.69 184 ALA A N 1
ATOM 1387 C CA . ALA A 1 184 ? 46.041 23.364 -39.817 1.00 93.69 184 ALA A CA 1
ATOM 1388 C C . ALA A 1 184 ? 47.304 23.780 -40.569 1.00 93.69 184 ALA A C 1
ATOM 1390 O O . ALA A 1 184 ? 48.053 22.928 -41.047 1.00 93.69 184 ALA A O 1
ATOM 1391 N N . VAL A 1 185 ? 47.502 25.089 -40.674 1.00 93.56 185 VAL A N 1
ATOM 1392 C CA . VAL A 1 185 ? 48.706 25.703 -41.224 1.00 93.56 185 VAL A CA 1
ATOM 1393 C C . VAL A 1 185 ? 49.233 26.680 -40.186 1.00 93.56 185 VAL A C 1
ATOM 1395 O O . VAL A 1 185 ? 48.453 27.434 -39.597 1.00 93.56 185 VAL A O 1
ATOM 1398 N N . SER A 1 186 ? 50.528 26.635 -39.917 1.00 89.38 186 SER A N 1
ATOM 1399 C CA . SER A 1 186 ? 51.168 27.539 -38.966 1.00 89.38 186 SER A CA 1
ATOM 1400 C C . SER A 1 186 ? 52.629 27.721 -39.325 1.00 89.38 186 SER A C 1
ATOM 1402 O O . SER A 1 186 ? 53.313 26.734 -39.549 1.00 89.38 186 SER A O 1
ATOM 1404 N N . GLY A 1 187 ? 53.115 28.955 -39.332 1.00 88.12 187 GLY A N 1
ATOM 1405 C CA . GLY A 1 187 ? 54.531 29.226 -39.543 1.00 88.12 187 GLY A CA 1
ATOM 1406 C C . GLY A 1 187 ? 54.791 30.631 -40.085 1.00 88.12 187 GLY A C 1
ATOM 1407 O O . GLY A 1 187 ? 53.852 31.263 -40.579 1.00 88.12 187 GLY A O 1
ATOM 1408 N N . PRO A 1 188 ? 56.014 31.162 -39.927 1.00 85.88 188 PRO A N 1
ATOM 1409 C CA . PRO A 1 188 ? 56.448 32.389 -40.594 1.00 85.88 188 PRO A CA 1
ATOM 1410 C C . PRO A 1 188 ? 56.589 32.201 -42.115 1.00 85.88 188 PRO A C 1
ATOM 1412 O O . PRO A 1 188 ? 56.596 31.074 -42.608 1.00 85.88 188 PRO A O 1
ATOM 1415 N N . ASP A 1 189 ? 56.748 33.314 -42.839 1.00 77.44 189 ASP A N 1
ATOM 1416 C CA . ASP A 1 189 ? 56.766 33.384 -44.314 1.00 77.44 189 ASP A CA 1
ATOM 1417 C C . ASP A 1 189 ? 57.718 32.377 -45.001 1.00 77.44 189 ASP A C 1
ATOM 1419 O O . ASP A 1 189 ? 57.441 31.958 -46.123 1.00 77.44 189 ASP A O 1
ATOM 1423 N N . ASP A 1 190 ? 58.783 31.939 -44.314 1.00 80.38 190 ASP A N 1
ATOM 1424 C CA . ASP A 1 190 ? 59.806 31.021 -44.843 1.00 80.38 190 ASP A CA 1
ATOM 1425 C C . ASP A 1 190 ? 59.809 29.609 -44.216 1.00 80.38 190 ASP A C 1
ATOM 1427 O O . ASP A 1 190 ? 60.555 28.745 -44.678 1.00 80.38 190 ASP A O 1
ATOM 1431 N N . ASP A 1 191 ? 59.000 29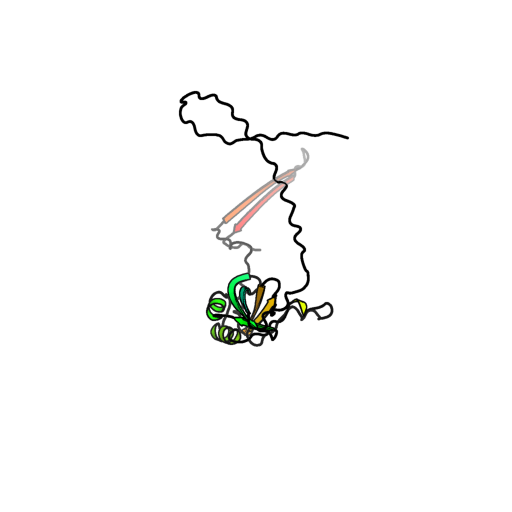.339 -43.184 1.00 80.06 191 ASP A N 1
ATOM 1432 C CA . ASP A 1 191 ? 58.947 28.024 -42.523 1.00 80.06 191 ASP A CA 1
ATOM 1433 C C . ASP A 1 191 ? 57.511 27.697 -42.116 1.00 80.06 191 ASP A C 1
ATOM 1435 O O . ASP A 1 191 ? 57.032 28.102 -41.062 1.00 80.06 191 ASP A O 1
ATOM 1439 N N . THR A 1 192 ? 56.778 27.039 -43.013 1.00 88.75 192 THR A N 1
ATOM 1440 C CA . THR A 1 192 ? 55.352 26.755 -42.834 1.00 88.75 192 THR A CA 1
ATOM 1441 C C . THR A 1 192 ? 55.123 25.281 -42.528 1.00 88.75 192 THR A C 1
ATOM 1443 O O . THR A 1 192 ? 55.323 24.421 -43.386 1.00 88.75 192 THR A O 1
ATOM 1446 N N . ASP A 1 193 ? 54.589 24.998 -41.342 1.00 90.44 193 ASP A N 1
ATOM 1447 C CA . ASP A 1 193 ? 54.098 23.678 -40.974 1.00 90.44 193 ASP A CA 1
ATOM 1448 C C . ASP A 1 193 ? 52.675 23.462 -41.488 1.00 90.44 193 ASP A C 1
ATOM 1450 O O . ASP A 1 193 ? 51.774 24.293 -41.320 1.00 90.44 193 ASP A O 1
ATOM 1454 N N . PHE A 1 194 ? 52.453 22.283 -42.061 1.00 92.44 194 PHE A N 1
ATOM 1455 C CA . PHE A 1 194 ? 51.140 21.826 -42.489 1.00 92.44 194 PHE A CA 1
ATOM 1456 C C . PHE A 1 194 ? 50.779 20.522 -41.788 1.00 92.44 194 PHE A C 1
ATOM 1458 O O . PHE A 1 194 ? 51.515 19.536 -41.841 1.00 92.44 194 PHE A O 1
ATOM 1465 N N . ASN A 1 195 ? 49.597 20.487 -41.176 1.00 92.81 195 ASN A N 1
ATOM 1466 C CA . ASN A 1 195 ? 49.029 19.265 -40.631 1.00 92.81 195 ASN A CA 1
ATOM 1467 C C . ASN A 1 195 ? 47.655 19.003 -41.243 1.00 92.81 195 ASN A C 1
ATOM 1469 O O . ASN A 1 195 ? 46.766 19.852 -41.186 1.00 92.81 195 ASN A O 1
ATOM 1473 N N . ALA A 1 196 ? 47.469 17.800 -41.782 1.00 94.75 196 ALA A N 1
ATOM 1474 C CA . ALA A 1 196 ? 46.169 17.302 -42.195 1.00 94.75 196 ALA A CA 1
ATOM 1475 C C . ALA A 1 196 ? 45.857 15.996 -41.467 1.00 94.75 196 ALA A C 1
ATOM 1477 O O . ALA A 1 196 ? 46.671 15.074 -41.429 1.00 94.75 196 ALA A O 1
ATOM 1478 N N . ALA A 1 197 ? 44.645 15.904 -40.931 1.00 94.94 197 ALA A N 1
ATOM 1479 C CA . ALA A 1 197 ? 44.148 14.705 -40.281 1.00 94.94 197 ALA A CA 1
ATOM 1480 C C . ALA A 1 197 ? 42.727 14.400 -40.755 1.00 94.94 197 ALA A C 1
ATOM 1482 O O . ALA A 1 197 ? 41.852 15.268 -40.755 1.00 94.94 197 ALA A O 1
ATOM 1483 N N . ASN A 1 198 ? 42.482 13.140 -41.112 1.00 95.50 198 ASN A N 1
ATOM 1484 C CA . ASN A 1 198 ? 41.146 12.624 -41.380 1.00 95.50 198 ASN A CA 1
ATOM 1485 C C . ASN A 1 198 ? 40.787 11.573 -40.331 1.00 95.50 198 ASN A C 1
ATOM 1487 O O . ASN A 1 198 ? 41.561 10.651 -40.082 1.00 95.50 198 ASN A O 1
ATOM 1491 N N . ARG A 1 199 ? 39.600 11.692 -39.737 1.00 94.19 199 ARG A N 1
ATOM 1492 C CA . ARG A 1 199 ? 39.032 10.663 -38.868 1.00 94.19 199 ARG A CA 1
ATOM 1493 C C . ARG A 1 199 ? 37.667 10.263 -39.388 1.00 94.19 199 ARG A C 1
ATOM 1495 O O . ARG A 1 199 ? 36.754 11.086 -39.409 1.00 94.19 199 ARG A O 1
ATOM 1502 N N . SER A 1 200 ? 37.523 8.989 -39.720 1.00 95.06 200 SER A N 1
ATOM 1503 C CA . SER A 1 200 ? 36.251 8.405 -40.126 1.00 95.06 200 SER A CA 1
ATOM 1504 C C . SER A 1 200 ? 35.762 7.428 -39.061 1.00 95.06 200 SER A C 1
ATOM 1506 O O . SER A 1 200 ? 36.543 6.655 -38.510 1.00 95.06 200 SER A O 1
ATOM 1508 N N . ILE A 1 201 ? 34.474 7.501 -38.740 1.00 90.31 201 ILE A N 1
ATOM 1509 C CA . ILE A 1 201 ? 33.793 6.628 -37.788 1.00 90.31 201 ILE A CA 1
ATOM 1510 C C . ILE A 1 201 ? 32.611 6.004 -38.519 1.00 90.31 201 ILE A C 1
ATOM 1512 O O . ILE A 1 201 ? 31.797 6.714 -39.108 1.00 90.31 201 ILE A O 1
ATOM 1516 N N . LEU A 1 202 ? 32.529 4.680 -38.465 1.00 89.75 202 LEU A N 1
ATOM 1517 C CA . LEU A 1 202 ? 31.367 3.914 -38.887 1.00 89.75 202 LEU A CA 1
ATOM 1518 C C . LEU A 1 202 ? 30.689 3.382 -37.624 1.00 89.75 202 LEU A C 1
ATOM 1520 O O . LEU A 1 202 ? 31.359 2.784 -36.784 1.00 89.75 202 LEU A O 1
ATOM 1524 N N . ALA A 1 203 ? 29.389 3.610 -37.479 1.00 84.81 203 ALA A N 1
ATOM 1525 C CA . ALA A 1 203 ? 28.620 3.136 -36.337 1.00 84.81 203 ALA A CA 1
ATOM 1526 C C . ALA A 1 203 ? 27.353 2.414 -36.800 1.00 84.81 203 ALA A C 1
ATOM 1528 O O . ALA A 1 203 ? 26.653 2.870 -37.708 1.00 84.81 203 ALA A O 1
ATOM 1529 N N . TYR A 1 204 ? 27.056 1.286 -36.159 1.00 84.38 204 TYR A N 1
ATOM 1530 C CA . TYR A 1 204 ? 25.864 0.485 -36.404 1.00 84.38 204 TYR A CA 1
ATOM 1531 C C . TYR A 1 204 ? 25.257 0.065 -35.072 1.00 84.38 204 TYR A C 1
ATOM 1533 O O . TYR A 1 204 ? 25.933 -0.590 -34.286 1.00 84.38 204 TYR A O 1
ATOM 1541 N N . GLN A 1 205 ? 23.991 0.430 -34.849 1.00 78.62 205 GLN A N 1
ATOM 1542 C CA . GLN A 1 205 ? 23.259 0.238 -33.593 1.00 78.62 205 GLN A CA 1
ATOM 1543 C C . GLN A 1 205 ? 23.972 0.854 -32.381 1.00 78.62 205 GLN A C 1
ATOM 1545 O O . GLN A 1 205 ? 23.676 1.987 -32.010 1.00 78.62 205 GLN A O 1
ATOM 1550 N N . ASP A 1 206 ? 24.922 0.122 -31.802 1.00 66.62 206 ASP A N 1
ATOM 1551 C CA . ASP A 1 206 ? 25.643 0.466 -30.588 1.00 66.62 206 ASP A CA 1
ATOM 1552 C C . ASP A 1 206 ? 27.147 0.469 -30.883 1.00 66.62 206 ASP A C 1
ATOM 1554 O O . ASP A 1 206 ? 27.765 -0.571 -31.107 1.00 66.62 206 ASP A O 1
ATOM 1558 N N . ALA A 1 207 ? 27.736 1.660 -30.938 1.00 56.94 207 ALA A N 1
ATOM 1559 C CA . ALA A 1 207 ? 29.183 1.832 -30.951 1.00 56.94 207 ALA A CA 1
ATOM 1560 C C . ALA A 1 207 ? 29.621 2.358 -29.579 1.00 56.94 207 ALA A C 1
ATOM 1562 O O . ALA A 1 207 ? 30.166 3.456 -29.467 1.00 56.94 207 ALA A O 1
ATOM 1563 N N . SER A 1 208 ? 29.333 1.592 -28.524 1.00 51.88 208 SER A N 1
ATOM 1564 C CA . SER A 1 208 ? 29.990 1.756 -27.231 1.00 51.88 208 SER A CA 1
ATOM 1565 C C . SER A 1 208 ? 31.403 1.165 -27.332 1.00 51.88 208 SER A C 1
ATOM 1567 O O . SER A 1 208 ? 31.557 -0.057 -27.390 1.00 51.88 208 SER A O 1
ATOM 1569 N N . LEU A 1 209 ? 32.420 2.024 -27.420 1.00 39.47 209 LEU A N 1
ATOM 1570 C CA . LEU A 1 209 ? 33.818 1.661 -27.148 1.00 39.47 209 LEU A CA 1
ATOM 1571 C C . LEU A 1 209 ? 34.091 1.774 -25.648 1.00 39.47 209 LEU A C 1
ATOM 1573 O O . LEU A 1 209 ? 33.607 2.766 -25.055 1.00 39.47 209 LEU A O 1
#

Secondary structure (DSSP, 8-state):
---------------------------------------------SPPTT-----S-EEEEEEEEETTEEEEEEEEEEETTTEEEES-HHHHHHH--SBS-HHHHHHHTSSEEEEE-GGG--BTB-GGGG----SSEEEEEETTTTEEEEEE-GGGB---------SSPPP-PPPEEEEEEEEEEE--TT--EEEEEEEEEEE-S----

Foldseek 3Di:
DDDDDDDDDDDDDDDDDDDDDDDDDDDDDPPPPPPPDPPPPDPDPDDPPPDDDPQAWDKDWAFEDEPNHTQDIFIWTQGNVQWIATDPCLSVLVSDPQFQDSPQLSVVNHDIAHADELVVPPDPPPPCSPDDQDPAKHWHAHPVRSYIYIDGHVVRGHPPPPPPPPVDDQQPDAWDKDKDWDWDWDDPPVDIDIDIDIDMDIDGRDPDD

pLDDT: mean 74.25, std 20.66, range [30.98, 96.12]

Sequence (209 aa):
MLMLCLTSMNGIKRIGIKAIEIGLLSSLSAAVCAHTTPAFVTVSHEAPDNFQLPSGPEETHADFYFLGEFLQANLITINPNNTISIINPQKLVASMRGIVNRTAITKALTGQLATHSPDDCQAGAGKSCQVLNPKIAGVVFDQKTLKAMLFVNAEYLERAKRKPVSLLEKPNNALSFVSKFKTAVSGPDDDTDFNAANRSILAYQDASL